Protein AF-A0A200PPX1-F1 (afdb_monomer_lite)

pLDDT: mean 74.9, std 24.38, range [22.78, 97.44]

Organism: Macleaya cordata (NCBI:txid56857)

Structure (mmCIF, N/CA/C/O backbone):
data_AF-A0A200PPX1-F1
#
_entry.id   AF-A0A200PPX1-F1
#
loop_
_atom_site.group_PDB
_atom_site.id
_atom_site.type_symbol
_atom_site.label_atom_id
_atom_site.label_alt_id
_atom_site.label_comp_id
_atom_site.label_asym_id
_atom_site.label_entity_id
_atom_site.label_seq_id
_atom_site.pdbx_PDB_ins_code
_atom_site.Cartn_x
_atom_site.Cartn_y
_atom_site.Cartn_z
_atom_site.occupancy
_atom_site.B_iso_or_equiv
_atom_site.auth_seq_id
_atom_site.auth_comp_id
_atom_site.auth_asym_id
_atom_site.auth_atom_id
_atom_site.pdbx_PDB_model_num
ATOM 1 N N . MET A 1 1 ? 25.996 -20.400 -5.667 1.00 29.97 1 MET A N 1
ATOM 2 C CA . MET A 1 1 ? 26.119 -19.045 -5.077 1.00 29.97 1 MET A CA 1
ATOM 3 C C . MET A 1 1 ? 26.681 -18.093 -6.126 1.00 29.97 1 MET A C 1
ATOM 5 O O . MET A 1 1 ? 27.889 -17.947 -6.235 1.00 29.97 1 MET A O 1
ATOM 9 N N . GLY A 1 2 ? 25.815 -17.509 -6.956 1.00 23.75 2 GLY A N 1
ATOM 10 C CA . GLY A 1 2 ? 26.204 -16.504 -7.951 1.00 23.75 2 GLY A CA 1
ATOM 11 C C . GLY A 1 2 ? 25.940 -15.105 -7.403 1.00 23.75 2 GLY A C 1
ATOM 12 O O . GLY A 1 2 ? 24.835 -14.828 -6.946 1.00 23.75 2 GLY A O 1
ATOM 13 N N . ARG A 1 3 ? 26.960 -14.241 -7.401 1.00 22.81 3 ARG A N 1
ATOM 14 C CA . ARG A 1 3 ? 26.840 -12.828 -7.018 1.00 22.81 3 ARG A CA 1
ATOM 15 C C . ARG A 1 3 ? 26.037 -12.086 -8.092 1.00 22.81 3 ARG A C 1
ATOM 17 O O . ARG A 1 3 ? 26.426 -12.106 -9.256 1.00 22.81 3 ARG A O 1
ATOM 24 N N . ILE A 1 4 ? 24.948 -11.424 -7.704 1.00 26.88 4 ILE A N 1
ATOM 25 C CA . ILE A 1 4 ? 24.186 -10.530 -8.585 1.00 26.88 4 ILE A CA 1
ATOM 26 C C . ILE A 1 4 ? 24.946 -9.197 -8.645 1.00 26.88 4 ILE A C 1
ATOM 28 O O . ILE A 1 4 ? 25.114 -8.523 -7.630 1.00 26.88 4 ILE A O 1
ATOM 32 N N . GLY A 1 5 ? 25.487 -8.873 -9.821 1.00 23.92 5 GLY A N 1
ATOM 33 C CA . GLY A 1 5 ? 26.280 -7.670 -10.079 1.00 23.92 5 GLY A CA 1
ATOM 34 C C . GLY A 1 5 ? 25.453 -6.382 -10.006 1.00 23.92 5 GLY A C 1
ATOM 35 O O . GLY A 1 5 ? 24.330 -6.309 -10.501 1.00 23.92 5 GLY A O 1
ATOM 36 N N . GLY A 1 6 ? 26.036 -5.356 -9.382 1.00 25.72 6 GLY A N 1
ATOM 37 C CA . GLY A 1 6 ? 25.404 -4.084 -9.025 1.00 25.72 6 GLY A CA 1
ATOM 38 C C . GLY A 1 6 ? 25.247 -3.063 -10.156 1.00 25.72 6 GLY A C 1
ATOM 39 O O . GLY A 1 6 ? 25.739 -1.946 -10.025 1.00 25.72 6 GLY A O 1
ATOM 40 N N . SER A 1 7 ? 24.533 -3.399 -11.234 1.00 26.53 7 SER A N 1
ATOM 41 C CA . SER A 1 7 ? 24.203 -2.435 -12.304 1.00 26.53 7 SER A CA 1
ATOM 42 C C . SER A 1 7 ? 22.711 -2.316 -12.659 1.00 26.53 7 SER A C 1
ATOM 44 O O . SER A 1 7 ? 22.365 -1.500 -13.509 1.00 26.53 7 SER A O 1
ATOM 46 N N . GLN A 1 8 ? 21.803 -3.058 -12.011 1.00 29.61 8 GLN A N 1
ATOM 47 C CA . GLN A 1 8 ? 20.416 -3.223 -12.493 1.00 29.61 8 GLN A CA 1
ATOM 48 C C . GLN A 1 8 ? 19.345 -2.280 -11.909 1.00 29.61 8 GLN A C 1
ATOM 50 O O . GLN A 1 8 ? 18.160 -2.487 -12.145 1.00 29.61 8 GLN A O 1
ATOM 55 N N . SER A 1 9 ? 19.705 -1.207 -11.202 1.00 27.47 9 SER A N 1
ATOM 56 C CA . SER A 1 9 ? 18.702 -0.358 -10.523 1.00 27.47 9 SER A CA 1
ATOM 57 C C . SER A 1 9 ? 18.180 0.840 -11.341 1.00 27.47 9 SER A C 1
ATOM 59 O O . SER A 1 9 ? 17.530 1.708 -10.772 1.00 27.47 9 SER A O 1
ATOM 61 N N . ARG A 1 10 ? 18.442 0.930 -12.656 1.00 25.44 10 ARG A N 1
ATOM 62 C CA . ARG A 1 10 ? 17.998 2.053 -13.526 1.00 25.44 10 ARG A CA 1
ATOM 63 C C . ARG A 1 10 ? 16.972 1.654 -14.597 1.00 25.44 10 ARG A C 1
ATOM 65 O O . ARG A 1 10 ? 17.066 2.128 -15.723 1.00 25.44 10 ARG A O 1
ATOM 72 N N . VAL A 1 11 ? 16.018 0.772 -14.301 1.00 29.59 11 VAL A N 1
ATOM 73 C CA . VAL A 1 11 ? 15.112 0.252 -15.354 1.00 29.59 11 VAL A CA 1
ATOM 74 C C . VAL A 1 11 ? 13.677 0.802 -15.288 1.00 29.59 11 VAL A C 1
ATOM 76 O O . VAL A 1 11 ? 12.868 0.509 -16.150 1.00 29.59 11 VAL A O 1
ATOM 79 N N . ILE A 1 12 ? 13.318 1.669 -14.339 1.00 32.19 12 ILE A N 1
ATOM 80 C CA . ILE A 1 12 ? 11.882 1.900 -14.062 1.00 32.19 12 ILE A CA 1
ATOM 81 C C . ILE A 1 12 ? 11.274 3.123 -14.800 1.00 32.19 12 ILE A C 1
ATOM 83 O O . ILE A 1 12 ? 10.111 3.457 -14.612 1.00 32.19 12 ILE A O 1
ATOM 87 N N . CYS A 1 13 ? 12.005 3.794 -15.699 1.00 28.33 13 CYS A N 1
ATOM 88 C CA . CYS A 1 13 ? 11.463 4.966 -16.414 1.00 28.33 13 CYS A CA 1
ATOM 89 C C . CYS A 1 13 ? 11.934 5.116 -17.870 1.00 28.33 13 CYS A C 1
ATOM 91 O O . CYS A 1 13 ? 12.142 6.235 -18.340 1.00 28.33 13 CYS A O 1
ATOM 93 N N . GLN A 1 14 ? 12.081 4.019 -18.613 1.00 25.09 14 GLN A N 1
ATOM 94 C CA . GLN A 1 14 ? 11.953 4.118 -20.068 1.00 25.09 14 GLN A CA 1
ATOM 95 C C . GLN A 1 14 ? 10.513 3.756 -20.436 1.00 25.09 14 GLN A C 1
ATOM 97 O O . GLN A 1 14 ? 10.134 2.598 -20.486 1.00 25.09 14 GLN A O 1
ATOM 102 N N . GLU A 1 15 ? 9.729 4.817 -20.635 1.00 34.50 15 GLU A N 1
ATOM 103 C CA . GLU A 1 15 ? 8.481 4.838 -21.401 1.00 34.50 15 GLU A CA 1
ATOM 104 C C . GLU A 1 15 ? 7.198 4.318 -20.728 1.00 34.50 15 GLU A C 1
ATOM 106 O O . GLU A 1 15 ? 6.637 3.283 -21.068 1.00 34.50 15 GLU A O 1
ATOM 111 N N . TRP A 1 16 ? 6.575 5.198 -19.934 1.00 38.03 16 TRP A N 1
ATOM 112 C CA . TRP A 1 16 ? 5.117 5.221 -19.706 1.00 38.03 16 TRP A CA 1
ATOM 113 C C . TRP A 1 16 ? 4.319 5.584 -20.988 1.00 38.03 16 TRP A C 1
ATOM 115 O O . TRP A 1 16 ? 3.227 6.143 -20.911 1.00 38.03 16 TRP A O 1
ATOM 125 N N . ASN A 1 17 ? 4.854 5.302 -22.183 1.00 34.19 17 ASN A N 1
ATOM 126 C CA . ASN A 1 17 ? 4.234 5.626 -23.474 1.00 34.19 17 ASN A CA 1
ATOM 127 C C . ASN A 1 17 ? 3.076 4.680 -23.833 1.00 34.19 17 ASN A C 1
ATOM 129 O O . ASN A 1 17 ? 2.306 4.977 -24.746 1.00 34.19 17 ASN A O 1
ATOM 133 N N . HIS A 1 18 ? 2.945 3.560 -23.117 1.00 37.59 18 HIS A N 1
ATOM 134 C CA . HIS A 1 18 ? 1.959 2.514 -23.399 1.00 37.59 18 HIS A CA 1
ATOM 135 C C . HIS A 1 18 ? 0.698 2.572 -22.523 1.00 37.59 18 HIS A C 1
ATOM 137 O O . HIS A 1 18 ? -0.247 1.832 -22.787 1.00 37.59 18 HIS A O 1
ATOM 143 N 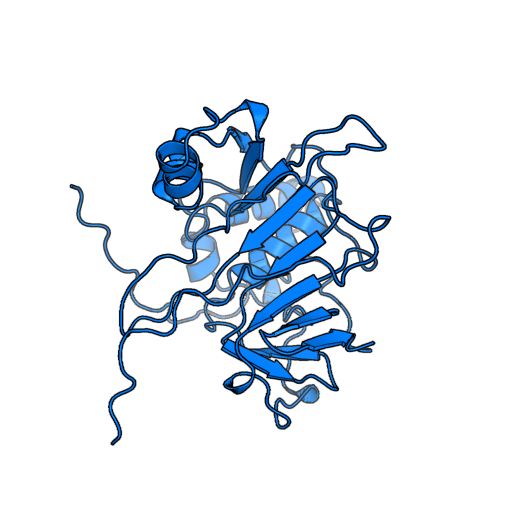N . ILE A 1 19 ? 0.629 3.467 -21.526 1.00 39.09 19 ILE A N 1
ATOM 144 C CA . ILE A 1 19 ? -0.629 3.738 -20.813 1.00 39.09 19 ILE A CA 1
ATOM 145 C C . ILE A 1 19 ? -1.437 4.755 -21.633 1.00 39.09 19 ILE A C 1
ATOM 147 O O . ILE A 1 19 ? -0.887 5.797 -22.003 1.00 39.09 19 ILE A O 1
ATOM 151 N N . PRO A 1 20 ? -2.727 4.501 -21.936 1.00 34.94 20 PRO A N 1
ATOM 152 C CA . PRO A 1 20 ? -3.550 5.439 -22.691 1.00 34.94 20 PRO A CA 1
ATOM 153 C C . PRO A 1 20 ? -3.504 6.840 -22.065 1.00 34.94 20 PRO A C 1
ATOM 155 O O . PRO A 1 20 ? -3.749 7.010 -20.871 1.00 34.94 20 PRO A O 1
ATOM 158 N N . ARG A 1 21 ? -3.216 7.865 -22.880 1.00 35.00 21 ARG A N 1
ATOM 159 C CA . ARG A 1 21 ? -2.999 9.260 -22.431 1.00 35.00 21 ARG A CA 1
ATOM 160 C C . ARG A 1 21 ? -4.203 9.878 -21.705 1.00 35.00 21 ARG A C 1
ATOM 162 O O . ARG A 1 21 ? -4.053 10.879 -21.017 1.00 35.00 21 ARG A O 1
ATOM 169 N N . ASN A 1 22 ? -5.369 9.247 -21.819 1.00 33.12 22 ASN A N 1
ATOM 170 C CA . ASN A 1 22 ? -6.634 9.666 -21.220 1.00 33.12 22 ASN A CA 1
ATOM 171 C C . ASN A 1 22 ? -6.811 9.128 -19.781 1.00 33.12 22 ASN A C 1
ATOM 173 O O . ASN A 1 22 ? -7.848 9.359 -19.172 1.00 33.12 22 ASN A O 1
ATOM 177 N N . VAL A 1 23 ? -5.825 8.384 -19.258 1.00 37.94 23 VAL A N 1
ATOM 178 C CA . VAL A 1 23 ? -5.885 7.640 -17.982 1.00 37.94 23 VAL A CA 1
ATOM 179 C C . VAL A 1 23 ? -4.744 8.053 -17.040 1.00 37.94 23 VAL A C 1
ATOM 181 O O . VAL A 1 23 ? -4.454 7.370 -16.066 1.00 37.94 23 VAL A O 1
ATOM 184 N N . ILE A 1 24 ? -4.045 9.164 -17.305 1.00 37.78 24 ILE A N 1
ATOM 185 C CA . ILE A 1 24 ? -2.904 9.547 -16.464 1.00 37.78 24 ILE A CA 1
ATOM 186 C C . ILE A 1 24 ? -3.421 10.232 -15.185 1.00 37.78 24 ILE A C 1
ATOM 188 O O . ILE A 1 24 ? -3.857 11.383 -15.267 1.00 37.78 24 ILE A O 1
ATOM 192 N N . PRO A 1 25 ? -3.319 9.589 -14.006 1.00 43.69 25 PRO A N 1
ATOM 193 C CA . PRO A 1 25 ? -3.903 10.077 -12.758 1.00 43.69 25 PRO A CA 1
ATOM 194 C C . PRO A 1 25 ? -3.375 11.463 -12.370 1.00 43.69 25 PRO A C 1
ATOM 196 O O . PRO A 1 25 ? -2.232 11.826 -12.689 1.00 43.69 25 PRO A O 1
ATOM 199 N N . SER A 1 26 ? -4.215 12.236 -11.683 1.00 32.19 26 SER A N 1
ATOM 200 C CA . SER A 1 26 ? -3.873 13.552 -11.140 1.00 32.19 26 SER A CA 1
ATOM 201 C C . SER A 1 26 ? -3.229 13.443 -9.755 1.00 32.19 26 SER A C 1
ATOM 203 O O . SER A 1 26 ? -2.351 14.247 -9.449 1.00 32.19 26 SER A O 1
ATOM 205 N N . LEU A 1 27 ? -3.579 12.413 -8.967 1.00 40.16 27 LEU A N 1
ATOM 206 C CA . LEU A 1 27 ? -2.934 12.050 -7.699 1.00 40.16 27 LEU A CA 1
ATOM 207 C C . LEU A 1 27 ? -2.499 10.575 -7.687 1.00 40.16 27 LEU A C 1
ATOM 209 O O . LEU A 1 27 ? -3.333 9.675 -7.791 1.00 40.16 27 LEU A O 1
ATOM 213 N N . CYS A 1 28 ? -1.200 10.326 -7.501 1.00 55.41 28 CYS A N 1
ATOM 214 C CA . CYS A 1 28 ? -0.628 8.980 -7.398 1.00 55.41 28 CYS A CA 1
ATOM 215 C C . CYS A 1 28 ? -0.090 8.723 -5.987 1.00 55.41 28 CYS A C 1
ATOM 217 O O . CYS A 1 28 ? 0.729 9.502 -5.500 1.00 55.41 28 CYS A O 1
ATOM 219 N N . LEU A 1 29 ? -0.488 7.625 -5.340 1.00 52.59 29 LEU A N 1
ATOM 220 C CA . LEU A 1 29 ? 0.201 7.137 -4.142 1.00 52.59 29 LEU A CA 1
ATOM 221 C C . LEU A 1 29 ? 1.413 6.312 -4.567 1.00 52.59 29 LEU A C 1
ATOM 223 O O . LEU A 1 29 ? 1.234 5.359 -5.311 1.00 52.59 29 LEU A O 1
ATOM 227 N N . VAL A 1 30 ? 2.620 6.616 -4.092 1.00 60.12 30 VAL A N 1
ATOM 228 C CA . VAL A 1 30 ? 3.806 5.795 -4.400 1.00 60.12 30 VAL A CA 1
ATOM 229 C C . VAL A 1 30 ? 4.402 5.217 -3.132 1.00 60.12 30 VAL A C 1
ATOM 231 O O . VAL A 1 30 ? 4.832 5.945 -2.236 1.00 60.12 30 VAL A O 1
ATOM 234 N N . ARG A 1 31 ? 4.498 3.888 -3.088 1.00 53.19 31 ARG A N 1
ATOM 235 C CA . ARG A 1 31 ? 5.223 3.166 -2.049 1.00 53.19 31 ARG A CA 1
ATOM 236 C C . ARG A 1 31 ? 6.172 2.147 -2.663 1.00 53.19 31 ARG A C 1
ATOM 238 O O . ARG A 1 31 ? 5.730 1.178 -3.260 1.00 53.19 31 ARG A O 1
ATOM 245 N N . GLY A 1 32 ? 7.471 2.301 -2.435 1.00 46.69 32 GLY A N 1
ATOM 246 C CA . GLY A 1 32 ? 8.461 1.301 -2.839 1.00 46.69 32 GLY A CA 1
ATOM 247 C C . GLY A 1 32 ? 8.815 0.277 -1.748 1.00 46.69 32 GLY A C 1
ATOM 248 O O . GLY A 1 32 ? 8.602 0.518 -0.555 1.00 46.69 32 GLY A O 1
ATOM 249 N N . ILE A 1 33 ? 9.385 -0.867 -2.152 1.00 39.03 33 ILE A N 1
ATOM 250 C CA . ILE A 1 33 ? 9.958 -1.887 -1.256 1.00 39.03 33 ILE A CA 1
ATOM 251 C C . ILE A 1 33 ? 11.486 -1.783 -1.222 1.00 39.03 33 ILE A C 1
ATOM 253 O O . ILE A 1 33 ? 12.152 -1.880 -2.245 1.00 39.03 33 ILE A O 1
ATOM 257 N N . ARG A 1 34 ? 12.058 -1.682 -0.015 1.00 37.59 34 ARG A N 1
ATOM 258 C CA . ARG A 1 34 ? 13.512 -1.683 0.203 1.00 37.59 34 ARG A CA 1
ATOM 259 C C . ARG A 1 34 ? 14.027 -3.093 0.522 1.00 37.59 34 ARG A C 1
ATOM 261 O O . ARG A 1 34 ? 13.719 -3.609 1.601 1.00 37.59 34 ARG A O 1
ATOM 268 N N . SER A 1 35 ? 14.851 -3.675 -0.354 1.00 27.73 35 SER A N 1
ATOM 269 C CA . SER A 1 35 ? 15.656 -4.871 -0.053 1.00 27.73 35 SER A CA 1
ATOM 270 C C . SER A 1 35 ? 16.903 -4.500 0.764 1.00 27.73 35 SER A C 1
ATOM 272 O O . SER A 1 35 ? 17.552 -3.488 0.504 1.00 27.73 35 SER A O 1
ATOM 274 N N . GLU A 1 36 ? 17.244 -5.298 1.778 1.00 30.34 36 GLU A N 1
ATOM 275 C CA . GLU A 1 36 ? 18.352 -5.026 2.719 1.00 30.34 36 GLU A CA 1
ATOM 276 C C . GLU A 1 36 ? 19.753 -5.347 2.173 1.00 30.34 36 GLU A C 1
ATOM 278 O O . GLU A 1 36 ? 20.755 -5.028 2.807 1.00 30.34 36 GLU A O 1
ATOM 283 N N . SER A 1 37 ? 19.857 -5.902 0.970 1.00 25.72 37 SER A N 1
ATOM 284 C CA . SER A 1 37 ? 21.093 -6.477 0.438 1.00 25.72 37 SER A CA 1
ATOM 285 C C . SER A 1 37 ? 21.690 -5.695 -0.739 1.00 25.72 37 SER A C 1
ATOM 287 O O . SER A 1 37 ? 22.086 -6.317 -1.710 1.00 25.72 37 SER A O 1
ATOM 289 N N . HIS A 1 38 ? 21.846 -4.371 -0.591 1.00 22.78 38 HIS A N 1
ATOM 290 C CA . HIS A 1 38 ? 22.566 -3.389 -1.445 1.00 22.78 38 HIS A CA 1
ATOM 291 C C . HIS A 1 38 ? 21.636 -2.284 -1.997 1.00 22.78 38 HIS A C 1
ATOM 293 O O . HIS A 1 38 ? 20.784 -2.542 -2.834 1.00 22.78 38 HIS A O 1
ATOM 299 N N . SER A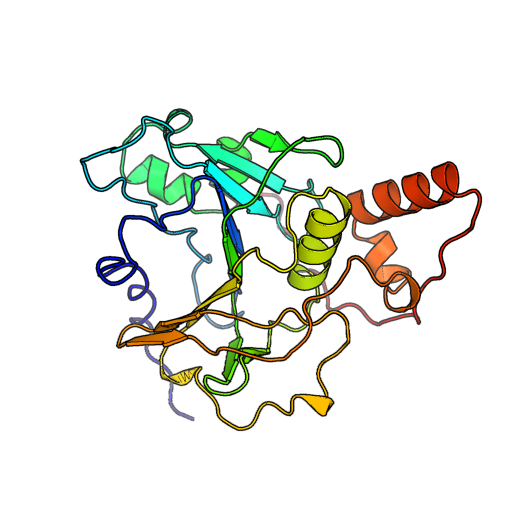 1 39 ? 21.840 -1.050 -1.497 1.00 25.45 39 SER A N 1
ATOM 300 C CA . SER A 1 39 ? 21.751 0.261 -2.193 1.00 25.45 39 SER A CA 1
ATOM 301 C C . SER A 1 39 ? 20.794 0.362 -3.405 1.00 25.45 39 SER A C 1
ATOM 303 O O . SER A 1 39 ? 21.059 -0.252 -4.427 1.00 25.45 39 SER A O 1
ATOM 305 N N . ARG A 1 40 ? 19.750 1.196 -3.463 1.00 26.59 40 ARG A N 1
ATOM 306 C CA . ARG A 1 40 ? 19.468 2.533 -2.909 1.00 26.59 40 ARG A CA 1
ATOM 307 C C . ARG A 1 40 ? 17.955 2.655 -2.679 1.00 26.59 40 ARG A C 1
ATOM 309 O O . ARG A 1 40 ? 17.212 1.717 -2.937 1.00 26.59 40 ARG A O 1
ATOM 316 N N . GLU A 1 41 ? 17.546 3.772 -2.093 1.00 30.31 41 GLU A N 1
ATOM 317 C CA . GLU A 1 41 ? 16.157 4.174 -1.864 1.00 30.31 41 GLU A CA 1
ATOM 318 C C . GLU A 1 41 ? 15.245 3.775 -3.029 1.00 30.31 41 GLU A C 1
ATOM 320 O O . GLU A 1 41 ? 15.655 3.843 -4.184 1.00 30.31 41 GLU A O 1
ATOM 325 N N . CYS A 1 42 ? 14.007 3.364 -2.739 1.00 32.56 42 CYS A N 1
ATOM 326 C CA . CYS A 1 42 ? 12.987 3.430 -3.774 1.00 32.56 42 CYS A CA 1
ATOM 327 C C . CYS A 1 42 ? 12.825 4.902 -4.119 1.00 32.56 42 CYS A C 1
ATOM 329 O O . CYS A 1 42 ? 12.142 5.632 -3.403 1.00 32.56 42 CYS A O 1
ATOM 331 N N . GLU A 1 43 ? 13.541 5.318 -5.155 1.00 33.16 43 GLU A N 1
ATOM 332 C CA . GLU A 1 43 ? 13.352 6.588 -5.816 1.00 33.16 43 GLU A CA 1
ATOM 333 C C . GLU A 1 43 ? 11.884 6.603 -6.235 1.00 33.16 43 GLU A C 1
ATOM 335 O O . GLU A 1 43 ? 11.446 5.810 -7.070 1.00 33.16 43 GLU A O 1
ATOM 340 N N . ILE A 1 44 ? 11.091 7.456 -5.592 1.00 38.00 44 ILE A N 1
ATOM 341 C CA . ILE A 1 44 ? 9.859 7.946 -6.201 1.00 38.00 44 ILE A CA 1
ATOM 342 C C . ILE A 1 44 ? 10.322 8.516 -7.534 1.00 38.00 44 ILE A C 1
ATOM 344 O O . ILE A 1 44 ? 10.986 9.533 -7.532 1.00 38.00 44 ILE A O 1
ATOM 348 N N . LEU A 1 45 ? 10.104 7.845 -8.657 1.00 37.31 45 LEU A N 1
ATOM 349 C CA . LEU A 1 45 ? 10.734 8.304 -9.891 1.00 37.31 45 LEU A CA 1
ATOM 350 C C . LEU A 1 45 ? 10.204 9.686 -10.273 1.00 37.31 45 LEU A C 1
ATOM 352 O O . LEU A 1 45 ? 9.032 9.981 -10.018 1.00 37.31 45 LEU A O 1
ATOM 356 N N . PRO A 1 46 ? 11.037 10.529 -10.905 1.00 32.12 46 PRO A N 1
ATOM 357 C CA . PRO A 1 46 ? 10.590 11.817 -11.391 1.00 32.12 46 PRO A CA 1
ATOM 358 C C . PRO A 1 46 ? 9.417 11.610 -12.342 1.00 32.12 46 PRO A C 1
ATOM 360 O O . PRO A 1 46 ? 9.582 11.069 -13.439 1.00 32.12 46 PRO A O 1
ATOM 363 N N . PHE A 1 47 ? 8.231 12.058 -11.931 1.00 37.59 47 PHE A N 1
ATOM 364 C CA . PHE A 1 47 ? 7.123 12.208 -12.853 1.00 37.59 47 PHE A CA 1
ATOM 365 C C . PHE A 1 47 ? 7.504 13.344 -13.805 1.00 37.59 47 PHE A C 1
ATOM 367 O O . PHE A 1 47 ? 7.364 14.521 -13.479 1.00 37.59 47 PHE A O 1
ATOM 374 N N . ARG A 1 48 ? 8.069 13.010 -14.967 1.00 37.78 48 ARG A N 1
ATOM 375 C CA . ARG A 1 48 ? 8.260 13.994 -16.031 1.00 37.78 48 ARG A CA 1
ATOM 376 C C . ARG A 1 48 ? 6.882 14.339 -16.582 1.00 37.78 48 ARG A C 1
ATOM 378 O O . ARG A 1 48 ? 6.214 13.482 -17.155 1.00 37.78 48 ARG A O 1
ATOM 385 N N . GLU A 1 49 ? 6.455 15.586 -16.405 1.00 36.62 49 GLU A N 1
ATOM 386 C CA . GLU A 1 49 ? 5.387 16.149 -17.227 1.00 36.62 49 GLU A CA 1
ATOM 387 C C . GLU A 1 49 ? 5.864 16.099 -18.682 1.00 36.62 49 GLU A C 1
ATOM 389 O O . GLU A 1 49 ? 6.714 16.881 -19.103 1.00 36.62 49 GLU A O 1
ATOM 394 N N . ASN A 1 50 ? 5.358 15.134 -19.452 1.00 35.06 50 ASN A N 1
ATOM 395 C CA . ASN A 1 50 ? 5.445 15.230 -20.899 1.00 35.06 50 ASN A CA 1
ATOM 396 C C . ASN A 1 50 ? 4.626 16.459 -21.307 1.00 35.06 50 ASN A C 1
ATOM 398 O O . ASN A 1 50 ? 3.449 16.583 -20.969 1.00 35.06 50 ASN A O 1
ATOM 402 N N . SER A 1 51 ? 5.288 17.381 -21.994 1.00 36.53 51 SER A N 1
ATOM 403 C CA . SER A 1 51 ? 4.770 18.651 -22.488 1.00 36.53 51 SER A CA 1
ATOM 404 C C . SER A 1 51 ? 3.562 18.452 -23.411 1.00 36.53 51 SER A C 1
ATOM 406 O O . SER A 1 51 ? 3.730 18.282 -24.616 1.00 36.53 51 SER A O 1
ATOM 408 N N . ASN A 1 52 ? 2.360 18.406 -22.834 1.00 33.38 52 ASN A N 1
ATOM 409 C CA . ASN A 1 52 ? 1.104 18.944 -23.374 1.00 33.38 52 ASN A CA 1
ATOM 410 C C . ASN A 1 52 ? -0.053 18.622 -22.406 1.00 33.38 52 ASN A C 1
ATOM 412 O O . ASN A 1 52 ? -0.627 17.532 -22.476 1.00 33.38 52 ASN A O 1
ATOM 416 N N . PRO A 1 53 ? -0.416 19.543 -21.494 1.00 37.75 53 PRO A N 1
ATOM 417 C CA . PRO A 1 53 ? -1.567 19.361 -20.624 1.00 37.75 53 PRO A CA 1
ATOM 418 C C . PRO A 1 53 ? -2.853 19.633 -21.409 1.00 37.75 53 PRO A C 1
ATOM 420 O O . PRO A 1 53 ? -3.224 20.780 -21.650 1.00 37.75 53 PRO A O 1
ATOM 423 N N . VAL A 1 54 ? -3.582 18.581 -21.774 1.00 33.31 54 VAL A N 1
ATOM 424 C CA . VAL A 1 54 ? -5.024 18.715 -22.009 1.00 33.31 54 VAL A CA 1
ATOM 425 C C . VAL A 1 54 ? -5.686 18.625 -20.631 1.00 33.31 54 VAL A C 1
ATOM 427 O O . VAL A 1 54 ? -5.981 17.538 -20.148 1.00 33.31 54 VAL A O 1
ATOM 430 N N . GLY A 1 55 ? -5.817 19.778 -19.963 1.00 34.91 55 GLY A N 1
ATOM 431 C CA . GLY A 1 55 ? -6.377 19.924 -18.609 1.00 34.91 55 GLY A CA 1
ATOM 432 C C . GLY A 1 55 ? -5.332 20.371 -17.577 1.00 34.91 55 GLY A C 1
ATOM 433 O O . GLY A 1 55 ? -4.516 19.579 -17.120 1.00 34.91 55 GLY A O 1
ATOM 434 N N . GLY A 1 56 ? -5.344 21.658 -17.219 1.00 31.38 56 GLY A N 1
ATOM 435 C CA . GLY A 1 56 ? -4.306 22.356 -16.443 1.00 31.38 56 GLY A CA 1
ATOM 436 C C . GLY A 1 56 ? -4.229 22.067 -14.935 1.00 31.38 56 GLY A C 1
ATOM 437 O O . GLY A 1 56 ? -4.118 23.003 -14.150 1.00 31.38 56 GLY A O 1
ATOM 438 N N . GLY A 1 57 ? -4.272 20.804 -14.512 1.00 45.22 57 GLY A N 1
ATOM 439 C CA . GLY A 1 57 ? -3.975 20.406 -13.133 1.00 45.22 57 GLY A CA 1
ATOM 440 C C . GLY A 1 57 ? -2.629 19.692 -13.061 1.00 45.22 57 GLY A C 1
ATOM 441 O O . GLY A 1 57 ? -2.515 18.566 -13.540 1.00 45.22 57 GLY A O 1
ATOM 442 N N . GLY A 1 58 ? -1.611 20.333 -12.479 1.00 63.16 58 GLY A N 1
ATOM 443 C CA . GLY A 1 58 ? -0.324 19.683 -12.217 1.00 63.16 58 GLY A CA 1
ATOM 444 C C . GLY A 1 58 ? -0.504 18.414 -11.377 1.00 63.16 58 GLY A C 1
ATOM 445 O O . GLY A 1 58 ? -1.414 18.324 -10.548 1.00 63.16 58 GLY A O 1
ATOM 446 N N . LYS A 1 59 ? 0.350 17.414 -11.599 1.00 70.00 59 LYS A N 1
ATOM 447 C CA . LYS A 1 59 ? 0.240 16.133 -10.893 1.00 70.00 59 LYS A CA 1
ATOM 448 C C . LYS A 1 59 ? 0.686 16.251 -9.449 1.00 70.00 59 LYS A C 1
ATOM 450 O O . LYS A 1 59 ? 1.695 16.883 -9.130 1.00 70.00 59 LYS A O 1
ATOM 455 N N . LYS A 1 60 ? -0.071 15.584 -8.591 1.00 81.69 60 LYS A N 1
ATOM 456 C CA . LYS A 1 60 ? 0.167 15.469 -7.166 1.00 81.69 60 LYS A CA 1
ATOM 457 C C . LYS A 1 60 ? 0.655 14.063 -6.865 1.00 81.69 60 LYS A C 1
ATOM 459 O O . LYS A 1 60 ? 0.193 13.071 -7.430 1.00 81.69 60 LYS A O 1
ATOM 464 N N . LEU A 1 61 ? 1.579 13.973 -5.936 1.00 84.06 61 LEU A N 1
ATOM 465 C CA . LEU A 1 61 ? 2.103 12.721 -5.446 1.00 84.06 61 LEU A CA 1
ATOM 466 C C . LEU A 1 61 ? 1.779 12.616 -3.966 1.00 84.06 61 LEU A C 1
ATOM 468 O O . LEU A 1 61 ? 2.152 13.485 -3.182 1.00 84.06 61 LEU A O 1
ATOM 472 N N . LEU A 1 62 ? 1.108 11.537 -3.591 1.00 83.75 62 LEU A N 1
ATOM 473 C CA . LEU A 1 62 ? 0.933 11.150 -2.207 1.00 83.75 62 LEU A CA 1
ATOM 474 C C . LEU A 1 62 ? 2.036 10.158 -1.842 1.00 83.75 62 LEU A C 1
ATOM 476 O O . LEU A 1 62 ? 2.258 9.169 -2.539 1.00 83.75 62 LEU A O 1
ATOM 480 N N . THR A 1 63 ? 2.741 10.404 -0.749 1.00 83.56 63 THR A N 1
ATOM 481 C CA . THR A 1 63 ? 3.844 9.538 -0.316 1.00 83.56 63 THR A CA 1
ATOM 482 C C . THR A 1 63 ? 3.695 9.205 1.153 1.00 83.56 63 THR A C 1
ATOM 484 O O . THR A 1 63 ? 3.514 10.128 1.959 1.00 83.56 63 THR A O 1
ATOM 487 N N . PRO A 1 64 ? 3.774 7.926 1.540 1.00 80.12 64 PRO A N 1
ATOM 488 C CA . PRO A 1 64 ? 3.704 7.567 2.939 1.00 80.12 64 PRO A CA 1
ATOM 489 C C . PRO A 1 64 ? 4.946 8.039 3.675 1.00 80.12 64 PRO A C 1
ATOM 491 O O . PRO A 1 64 ? 6.072 7.948 3.179 1.00 80.12 64 PRO A O 1
ATOM 494 N N . GLN A 1 65 ? 4.749 8.507 4.901 1.00 73.44 65 GLN A N 1
ATOM 495 C CA . GLN A 1 65 ? 5.867 8.805 5.781 1.00 73.44 65 GLN A CA 1
ATOM 496 C C . GLN A 1 65 ? 6.539 7.494 6.224 1.00 73.44 65 GLN A C 1
ATOM 498 O O . GLN A 1 65 ? 5.840 6.519 6.525 1.00 73.44 65 GLN A O 1
ATOM 503 N N . PRO A 1 66 ? 7.883 7.426 6.302 1.00 69.00 66 PRO A N 1
ATOM 504 C CA . PRO A 1 66 ? 8.589 6.190 6.621 1.00 69.00 66 PRO A CA 1
ATOM 505 C C . PRO A 1 66 ? 8.032 5.484 7.866 1.00 69.00 66 PRO A C 1
ATOM 507 O O . PRO A 1 66 ? 8.113 5.993 8.989 1.00 69.00 66 PRO A O 1
ATOM 510 N N . ARG A 1 67 ? 7.479 4.281 7.654 1.00 65.69 67 ARG A N 1
ATOM 511 C CA . ARG A 1 67 ? 6.890 3.416 8.697 1.00 65.69 67 ARG A CA 1
ATOM 512 C C . ARG A 1 67 ? 5.774 4.083 9.519 1.00 65.69 67 ARG A C 1
ATOM 514 O O . ARG A 1 67 ? 5.535 3.649 10.643 1.00 65.69 67 ARG A O 1
ATOM 521 N N . LEU A 1 68 ? 5.132 5.137 9.003 1.00 70.00 68 LEU A N 1
ATOM 522 C CA . LEU A 1 68 ? 4.046 5.875 9.667 1.00 70.00 68 LEU A CA 1
ATOM 523 C C . LEU A 1 68 ? 4.412 6.428 11.062 1.00 70.00 68 LEU A C 1
ATOM 525 O O . LEU A 1 68 ? 3.555 6.590 11.934 1.00 70.00 68 LEU A O 1
ATOM 529 N N . ARG A 1 69 ? 5.705 6.683 11.312 1.00 65.50 69 ARG A N 1
ATOM 530 C CA . ARG A 1 69 ? 6.195 7.129 12.631 1.00 65.50 69 ARG A CA 1
ATOM 531 C C . ARG A 1 69 ? 6.154 8.635 12.819 1.00 65.50 69 ARG A C 1
ATOM 533 O O . ARG A 1 69 ? 5.882 9.107 13.917 1.00 65.50 69 ARG A O 1
ATOM 540 N N . THR A 1 70 ? 6.480 9.372 11.765 1.00 62.06 70 THR A N 1
ATOM 541 C CA . THR A 1 70 ? 6.628 10.833 11.788 1.00 62.06 70 THR A CA 1
ATOM 542 C C . THR A 1 70 ? 5.401 11.562 11.255 1.00 62.06 70 THR A C 1
ATOM 544 O O . THR A 1 70 ? 5.304 12.773 11.410 1.00 62.06 70 THR A O 1
ATOM 547 N N . GLY A 1 71 ? 4.460 10.836 10.653 1.00 69.06 71 GLY A N 1
ATOM 548 C CA . GLY A 1 71 ? 3.250 11.374 10.051 1.00 69.06 71 GLY A CA 1
ATOM 549 C C . GLY A 1 71 ? 2.516 10.297 9.260 1.00 69.06 71 GLY A C 1
ATOM 550 O O . GLY A 1 71 ? 2.881 9.122 9.318 1.00 69.06 71 GLY A O 1
ATOM 551 N N . PHE A 1 72 ? 1.480 10.711 8.541 1.00 81.31 72 PHE A N 1
ATOM 552 C CA . PHE A 1 72 ? 0.608 9.836 7.769 1.00 81.31 72 PHE A CA 1
ATOM 553 C C . PHE A 1 72 ? 1.050 9.790 6.297 1.00 81.31 72 PHE A C 1
ATOM 555 O O . PHE A 1 72 ? 1.866 8.942 5.931 1.00 81.31 72 PHE A O 1
ATOM 562 N N . PHE A 1 73 ? 0.633 10.766 5.492 1.00 84.44 73 PHE A N 1
ATOM 563 C CA . PHE A 1 73 ? 1.147 10.988 4.141 1.00 84.44 73 PHE A CA 1
ATOM 564 C C . PHE A 1 73 ? 1.670 12.416 3.986 1.00 84.44 73 PHE A C 1
ATOM 566 O O . PHE A 1 73 ? 1.317 13.306 4.760 1.00 84.44 73 PHE A O 1
ATOM 573 N N . SER A 1 74 ? 2.488 12.631 2.962 1.00 85.50 74 SER A N 1
ATOM 574 C CA . SER A 1 74 ? 2.783 13.957 2.424 1.00 85.50 74 SER A CA 1
ATOM 575 C C . SER A 1 74 ? 2.301 14.059 0.988 1.00 85.50 74 SER A C 1
ATOM 577 O O . SER A 1 74 ? 2.400 13.091 0.235 1.00 85.50 74 SER A O 1
ATOM 579 N N . VAL A 1 75 ? 1.805 15.236 0.625 1.00 86.12 75 VAL A N 1
ATOM 580 C CA . VAL A 1 75 ? 1.515 15.623 -0.752 1.00 86.12 75 VAL A CA 1
ATOM 581 C C . VAL A 1 75 ? 2.702 16.404 -1.295 1.00 86.12 75 VAL A C 1
ATOM 583 O O . VAL A 1 75 ? 3.192 17.332 -0.651 1.00 86.12 75 VAL A O 1
ATOM 586 N N . LEU A 1 76 ? 3.146 16.029 -2.483 1.00 83.00 76 LEU A N 1
ATOM 587 C CA . LEU A 1 76 ? 4.191 16.698 -3.236 1.00 83.00 76 LEU A CA 1
ATOM 588 C C . LEU A 1 76 ? 3.631 17.091 -4.603 1.00 83.00 76 LEU A C 1
ATOM 590 O O . LEU A 1 76 ? 2.997 16.277 -5.271 1.00 83.00 76 LEU A O 1
ATOM 594 N N . GLU A 1 77 ? 3.858 18.328 -5.022 1.00 82.25 77 GLU A N 1
ATOM 595 C CA . GLU A 1 77 ? 3.413 18.844 -6.320 1.00 82.25 77 GLU A CA 1
ATOM 596 C C . GLU A 1 77 ? 4.609 19.424 -7.074 1.00 82.25 77 GLU A C 1
ATOM 598 O O . GLU A 1 77 ? 5.544 19.933 -6.457 1.00 82.25 77 GLU A O 1
ATOM 603 N N . SER A 1 78 ? 4.578 19.380 -8.409 1.00 77.25 78 SER A N 1
ATOM 604 C CA . SER A 1 78 ? 5.649 19.955 -9.243 1.00 77.25 78 SER A CA 1
ATOM 605 C C . SER A 1 78 ? 5.887 21.440 -8.925 1.00 77.25 78 SER A C 1
ATOM 607 O O . SER A 1 78 ? 7.025 21.887 -8.828 1.00 77.25 78 SER A O 1
ATOM 609 N N . SER A 1 79 ? 4.815 22.184 -8.634 1.00 79.88 79 SER A N 1
ATOM 610 C CA . SER A 1 79 ? 4.850 23.593 -8.215 1.00 79.88 79 SER A CA 1
ATOM 611 C C . SER A 1 79 ? 5.575 23.844 -6.884 1.00 79.88 79 SER A C 1
ATOM 613 O O . SER A 1 79 ? 5.980 24.974 -6.621 1.00 79.88 79 SER A O 1
ATOM 615 N N . MET A 1 80 ? 5.756 22.817 -6.046 1.00 80.44 80 MET A N 1
ATOM 616 C CA . MET A 1 80 ? 6.502 22.901 -4.782 1.00 80.44 80 MET A CA 1
ATOM 617 C C . MET A 1 80 ? 8.012 22.724 -4.983 1.00 80.44 80 MET A C 1
ATOM 619 O O . MET A 1 80 ? 8.786 22.894 -4.039 1.00 80.44 80 MET A O 1
ATOM 623 N N . LEU A 1 81 ? 8.439 22.344 -6.188 1.00 80.31 81 LEU A N 1
ATOM 624 C CA . LEU A 1 81 ? 9.812 21.980 -6.496 1.00 80.31 81 LEU A CA 1
ATOM 625 C C . LEU A 1 81 ? 10.428 22.966 -7.482 1.00 80.31 81 LEU A C 1
ATOM 627 O O . LEU A 1 81 ? 9.840 23.325 -8.499 1.00 80.31 81 LEU A O 1
ATOM 631 N N . SER A 1 82 ? 11.682 23.336 -7.234 1.00 81.19 82 SER A N 1
ATOM 632 C CA . SER A 1 82 ? 12.498 23.949 -8.278 1.00 81.19 82 SER A CA 1
ATOM 633 C C . SER A 1 82 ? 12.713 22.928 -9.404 1.00 81.19 82 SER A C 1
ATOM 635 O O . SER A 1 82 ? 13.080 21.787 -9.103 1.00 81.19 82 SER A O 1
ATOM 637 N N . PRO A 1 83 ? 12.577 23.304 -10.691 1.00 77.25 83 PRO A N 1
ATOM 638 C CA . PRO A 1 83 ? 12.649 22.380 -11.828 1.00 77.25 83 PRO A CA 1
ATOM 639 C C . PRO A 1 83 ? 14.096 21.972 -12.169 1.00 77.25 83 PRO A C 1
ATOM 641 O O . PRO A 1 83 ? 14.485 21.889 -13.332 1.00 77.25 83 PRO A O 1
ATOM 644 N N . THR A 1 84 ? 14.931 21.739 -11.155 1.00 79.50 84 THR A N 1
ATOM 645 C CA . THR A 1 84 ? 16.310 21.280 -11.329 1.00 79.50 84 THR A CA 1
ATOM 646 C C . THR A 1 84 ? 16.381 19.763 -11.147 1.00 79.50 84 THR A C 1
ATOM 648 O O . THR A 1 84 ? 15.733 19.229 -10.243 1.00 79.50 84 THR A O 1
ATOM 651 N N . PRO A 1 85 ? 17.208 19.041 -11.930 1.00 76.25 85 PRO A N 1
ATOM 652 C CA . PRO A 1 85 ? 17.382 17.600 -11.752 1.00 76.25 85 PRO A CA 1
ATOM 653 C C . PRO A 1 85 ? 17.802 17.210 -10.329 1.00 76.25 85 PRO A C 1
ATOM 655 O O . PRO A 1 85 ? 17.376 16.178 -9.826 1.00 76.25 85 PRO A O 1
ATOM 658 N N . SER A 1 86 ? 18.605 18.048 -9.664 1.00 82.06 86 SER A N 1
ATOM 659 C CA . SER A 1 86 ? 19.049 17.816 -8.285 1.00 82.06 86 SER A CA 1
ATOM 660 C C . SER A 1 86 ? 17.883 17.864 -7.294 1.00 82.06 86 SER A C 1
ATOM 662 O O . SER A 1 86 ? 17.694 16.926 -6.524 1.00 82.06 86 SER A O 1
ATOM 664 N N . THR A 1 87 ? 17.058 18.916 -7.357 1.00 79.50 87 THR A N 1
ATOM 665 C CA . THR A 1 87 ? 15.876 19.068 -6.494 1.00 79.50 87 THR A CA 1
ATOM 666 C C . THR A 1 87 ? 14.868 17.957 -6.733 1.00 79.50 87 THR A C 1
ATOM 668 O O . THR A 1 87 ? 14.342 17.392 -5.778 1.00 79.50 87 THR A O 1
ATOM 671 N N . ILE A 1 88 ? 14.633 17.616 -8.000 1.00 76.19 88 ILE A N 1
ATOM 672 C CA . ILE A 1 88 ? 13.732 16.529 -8.366 1.00 76.19 88 ILE A CA 1
ATOM 673 C C . ILE A 1 88 ? 14.247 15.212 -7.775 1.00 76.19 88 ILE A C 1
ATOM 675 O O . ILE A 1 88 ? 13.505 14.564 -7.046 1.00 76.19 88 ILE A O 1
ATOM 679 N N . ASN A 1 89 ? 15.518 14.856 -7.991 1.00 75.56 89 ASN A N 1
ATOM 680 C CA . ASN A 1 89 ? 16.111 13.637 -7.429 1.00 75.56 89 ASN A CA 1
ATOM 681 C C . ASN A 1 89 ? 16.076 13.619 -5.894 1.00 75.56 89 ASN A C 1
ATOM 683 O O . ASN A 1 89 ? 15.818 12.577 -5.300 1.00 75.56 89 ASN A O 1
ATOM 687 N N . GLU A 1 90 ? 16.306 14.754 -5.229 1.00 80.62 90 GLU A N 1
ATOM 688 C CA . GLU A 1 90 ? 16.189 14.842 -3.771 1.00 80.62 90 GLU A CA 1
ATOM 689 C C . GLU A 1 90 ? 14.747 14.570 -3.327 1.00 80.62 90 GLU A C 1
ATOM 691 O O . GLU A 1 90 ? 14.530 13.758 -2.427 1.00 80.62 90 GLU A O 1
ATOM 696 N N . ALA A 1 91 ? 13.759 15.178 -3.989 1.00 78.94 91 ALA A N 1
ATOM 697 C CA . ALA A 1 91 ? 12.335 14.987 -3.715 1.00 78.94 91 ALA A CA 1
ATOM 698 C C . ALA A 1 91 ? 11.856 13.542 -3.948 1.00 78.94 91 ALA A C 1
ATOM 700 O O . ALA A 1 91 ? 10.825 13.144 -3.410 1.00 78.94 91 ALA A O 1
ATOM 701 N N . CYS A 1 92 ? 12.641 12.739 -4.671 1.00 75.00 92 CYS A N 1
ATOM 702 C CA . CYS A 1 92 ? 12.406 11.312 -4.859 1.00 75.00 92 CYS A CA 1
ATOM 703 C C . CYS A 1 92 ? 12.746 10.460 -3.615 1.00 75.00 92 CYS A C 1
ATOM 705 O O . CYS A 1 92 ? 12.476 9.257 -3.587 1.00 75.00 92 CYS A O 1
ATOM 707 N N . THR A 1 93 ? 13.369 11.061 -2.594 1.00 76.56 93 THR A N 1
ATOM 708 C CA . THR A 1 93 ? 13.846 10.393 -1.374 1.00 76.56 93 THR A CA 1
ATOM 709 C C . THR A 1 93 ? 12.941 10.679 -0.178 1.00 76.56 93 THR A C 1
ATOM 711 O O . THR A 1 93 ? 12.242 11.689 -0.119 1.00 76.56 93 THR A O 1
ATOM 714 N N . SER A 1 94 ? 13.017 9.837 0.857 1.00 73.88 94 SER A N 1
ATOM 715 C CA . SER A 1 94 ? 12.280 10.082 2.110 1.00 73.88 94 SER A CA 1
ATOM 716 C C . SER A 1 94 ? 12.655 11.406 2.793 1.00 73.88 94 SER A C 1
ATOM 718 O O . SER A 1 94 ? 11.821 12.017 3.460 1.00 73.88 94 SER A O 1
ATOM 720 N N . VAL A 1 95 ? 13.903 11.858 2.622 1.00 79.12 95 VAL A N 1
ATOM 721 C CA . VAL A 1 95 ? 14.391 13.132 3.164 1.00 79.12 95 VAL A CA 1
ATOM 722 C C . VAL A 1 95 ? 13.827 14.301 2.362 1.00 79.12 95 VAL A C 1
ATOM 724 O O . VAL A 1 95 ? 13.318 15.247 2.958 1.00 79.12 95 VAL A O 1
ATOM 727 N N . GLY A 1 96 ? 13.849 14.219 1.031 1.00 82.94 96 GLY A N 1
ATOM 728 C CA . GLY A 1 96 ? 13.281 15.260 0.179 1.00 82.94 96 GLY A CA 1
ATOM 729 C C . GLY A 1 96 ? 11.771 15.378 0.324 1.00 82.94 96 GLY A C 1
ATOM 730 O O . GLY A 1 96 ? 11.268 16.488 0.435 1.00 82.94 96 GLY A O 1
ATOM 731 N N . VAL A 1 97 ? 11.041 14.267 0.442 1.00 81.31 97 VAL A N 1
ATOM 732 C CA . VAL A 1 97 ? 9.601 14.293 0.753 1.00 81.31 97 VAL A CA 1
ATOM 733 C C . VAL A 1 97 ? 9.325 15.013 2.073 1.00 81.31 97 VAL A C 1
ATOM 735 O O . VAL A 1 97 ? 8.389 15.801 2.154 1.00 81.31 97 VAL A O 1
ATOM 738 N N . ALA A 1 98 ? 10.130 14.776 3.112 1.00 81.12 98 ALA A N 1
ATOM 739 C CA . ALA A 1 98 ? 9.971 15.470 4.391 1.00 81.12 98 ALA A CA 1
ATOM 740 C C . ALA A 1 98 ? 10.322 16.968 4.309 1.00 81.12 98 ALA A C 1
ATOM 742 O O . ALA A 1 98 ? 9.804 17.757 5.094 1.00 81.12 98 ALA A O 1
ATOM 743 N N . LYS A 1 99 ? 11.206 17.348 3.382 1.00 84.44 99 LYS A N 1
ATOM 744 C CA . LYS A 1 99 ? 11.664 18.726 3.164 1.00 84.44 99 LYS A CA 1
ATOM 745 C C . LYS A 1 99 ? 10.703 19.544 2.300 1.00 84.44 99 LYS A C 1
ATOM 747 O O . LYS A 1 99 ? 10.465 20.707 2.602 1.00 84.44 99 LYS A O 1
ATOM 752 N N . TYR A 1 100 ? 10.192 18.953 1.223 1.00 85.31 100 TYR A N 1
ATOM 753 C CA . TYR A 1 100 ? 9.414 19.638 0.188 1.00 85.31 100 TYR A CA 1
ATOM 754 C C . TYR A 1 100 ? 7.918 19.324 0.242 1.00 85.31 100 TYR A C 1
ATOM 756 O O . TYR A 1 100 ? 7.106 20.122 -0.215 1.00 85.31 100 TYR A O 1
ATOM 764 N N . GLY A 1 101 ? 7.544 18.159 0.770 1.00 85.12 101 GLY A N 1
ATOM 765 C CA . GLY A 1 101 ? 6.159 17.713 0.808 1.00 85.12 101 GLY A CA 1
ATOM 766 C C . GLY A 1 101 ? 5.370 18.356 1.944 1.00 85.12 101 GLY A C 1
ATOM 767 O O . GLY A 1 101 ? 5.857 18.507 3.066 1.00 85.12 101 GLY A O 1
ATOM 768 N N . ARG A 1 102 ? 4.099 18.656 1.681 1.00 87.94 102 ARG A N 1
ATOM 769 C CA . ARG A 1 102 ? 3.143 19.103 2.696 1.00 87.94 102 ARG A CA 1
ATOM 770 C C . ARG A 1 102 ? 2.541 17.886 3.408 1.00 87.94 102 ARG A C 1
ATOM 772 O O . ARG A 1 102 ? 1.903 17.075 2.738 1.00 87.94 102 ARG A O 1
ATOM 779 N N . PRO A 1 103 ? 2.694 17.731 4.733 1.00 87.38 103 PRO A N 1
ATOM 780 C CA . PRO A 1 103 ? 2.057 16.636 5.459 1.00 87.38 103 PRO A CA 1
ATOM 781 C C . PRO A 1 103 ? 0.530 16.778 5.434 1.00 87.38 103 PRO A C 1
ATOM 783 O O . PRO A 1 103 ? 0.004 17.891 5.492 1.00 87.38 103 PRO A O 1
ATOM 786 N N . ILE A 1 104 ? -0.171 15.647 5.390 1.00 86.50 104 ILE A N 1
ATOM 787 C CA . ILE A 1 104 ? -1.631 15.580 5.491 1.00 86.50 104 ILE A CA 1
ATOM 788 C C . ILE A 1 104 ? -2.064 14.698 6.665 1.00 86.50 104 ILE A C 1
ATOM 790 O O . ILE A 1 104 ? -1.363 13.756 7.048 1.00 86.50 104 ILE A O 1
ATOM 794 N N . GLY A 1 105 ? -3.221 15.023 7.241 1.00 87.88 105 GLY A N 1
ATOM 795 C CA . GLY A 1 105 ? -3.847 14.285 8.341 1.00 87.88 105 GLY A CA 1
ATOM 796 C C . GLY A 1 105 ? -5.053 13.454 7.897 1.00 87.88 105 GLY A C 1
ATOM 797 O O . GLY A 1 105 ? -5.387 13.407 6.715 1.00 87.88 105 GLY A O 1
ATOM 798 N N . LEU A 1 106 ? -5.729 12.825 8.865 1.00 87.88 106 LEU A N 1
ATOM 799 C CA . LEU A 1 106 ? -6.915 11.984 8.626 1.00 87.88 106 LEU A CA 1
ATOM 800 C C . LEU A 1 106 ? -8.142 12.771 8.132 1.00 87.88 106 LEU A C 1
ATOM 802 O O . LEU A 1 106 ? -9.042 12.175 7.555 1.00 87.88 106 LEU A O 1
ATOM 806 N N . ASP A 1 107 ? -8.185 14.085 8.364 1.00 88.06 107 ASP A N 1
ATOM 807 C CA . ASP A 1 107 ? -9.293 14.961 7.949 1.00 88.06 107 ASP A CA 1
ATOM 808 C C . ASP A 1 107 ? -9.103 15.576 6.555 1.00 88.06 107 ASP A C 1
ATOM 810 O O . ASP A 1 107 ? -9.982 16.286 6.059 1.00 88.06 107 ASP A O 1
ATOM 814 N N . GLU A 1 108 ? -7.954 15.337 5.915 1.00 87.75 108 GLU A N 1
ATOM 815 C CA . GLU A 1 108 ? -7.690 15.864 4.581 1.00 87.75 108 GLU A CA 1
ATOM 816 C C . GLU A 1 108 ? -8.632 15.206 3.562 1.00 87.75 108 GLU A C 1
ATOM 818 O O . GLU A 1 108 ? -8.680 13.983 3.423 1.00 87.75 108 GLU A O 1
ATOM 823 N N . LYS A 1 109 ? -9.357 16.030 2.802 1.00 87.69 109 LYS A N 1
ATOM 824 C CA . LYS A 1 109 ? -10.231 15.565 1.724 1.00 87.69 109 LYS A CA 1
ATOM 825 C C . LYS A 1 109 ? -9.427 15.423 0.438 1.00 87.69 109 LYS A C 1
ATOM 827 O O . LYS A 1 109 ? -9.201 16.402 -0.269 1.00 87.69 109 LYS A O 1
ATOM 832 N N . ILE A 1 110 ? -9.004 14.198 0.144 1.00 86.06 110 ILE A N 1
ATOM 833 C CA . ILE A 1 110 ? -8.275 13.841 -1.078 1.00 86.06 110 ILE A CA 1
ATOM 834 C C . ILE A 1 110 ? -8.958 12.679 -1.793 1.00 86.06 110 ILE A C 1
ATOM 836 O O . ILE A 1 110 ? -9.550 11.820 -1.149 1.00 86.06 110 ILE A O 1
ATOM 840 N N . LYS A 1 111 ? -8.832 12.633 -3.121 1.00 87.88 111 LYS A N 1
ATOM 841 C CA . LYS A 1 111 ? -9.183 11.475 -3.948 1.00 87.88 111 LYS A CA 1
ATOM 842 C C . LYS A 1 111 ? -7.915 10.987 -4.633 1.00 87.88 111 LYS A C 1
ATOM 844 O O . LYS A 1 111 ? -7.252 11.771 -5.305 1.00 87.88 111 LYS A O 1
ATOM 849 N N . VAL A 1 112 ? -7.550 9.730 -4.406 1.00 87.81 112 VAL A N 1
ATOM 850 C CA . VAL A 1 112 ? -6.399 9.090 -5.048 1.00 87.81 112 VAL A CA 1
ATOM 851 C C . VAL A 1 112 ? -6.897 8.355 -6.285 1.00 87.81 112 VAL A C 1
ATOM 853 O O . VAL A 1 112 ? -7.767 7.488 -6.201 1.00 87.81 112 VAL A O 1
ATOM 856 N N . ASP A 1 113 ? -6.324 8.713 -7.429 1.00 83.56 113 ASP A N 1
ATOM 857 C CA . ASP A 1 113 ? -6.712 8.172 -8.732 1.00 83.56 113 ASP A CA 1
ATOM 858 C C . ASP A 1 113 ? -5.969 6.869 -9.051 1.00 83.56 113 ASP A C 1
ATOM 860 O O . ASP A 1 113 ? -6.450 6.054 -9.829 1.00 83.56 113 ASP A O 1
ATOM 864 N N . LEU A 1 114 ? -4.780 6.679 -8.469 1.00 88.75 114 LEU A N 1
ATOM 865 C CA . LEU A 1 114 ? -3.942 5.504 -8.681 1.00 88.75 114 LEU A CA 1
ATOM 866 C C . LEU A 1 114 ? -3.075 5.204 -7.458 1.00 88.75 114 LEU A C 1
ATOM 868 O O . LEU A 1 114 ? -2.470 6.105 -6.869 1.00 88.75 114 LEU A O 1
ATOM 872 N N . ILE A 1 115 ? -2.934 3.919 -7.138 1.00 91.50 115 ILE A N 1
ATOM 873 C CA . ILE A 1 115 ? -1.966 3.431 -6.157 1.00 91.50 115 ILE A CA 1
ATOM 874 C C . ILE A 1 115 ? -0.835 2.708 -6.877 1.00 91.50 115 ILE A C 1
ATOM 876 O O . ILE A 1 115 ? -1.073 1.734 -7.574 1.00 91.50 115 ILE A O 1
ATOM 880 N N . VAL A 1 116 ? 0.402 3.138 -6.654 1.00 90.50 116 VAL A N 1
ATOM 881 C CA . VAL A 1 116 ? 1.616 2.411 -7.025 1.00 90.50 116 VAL A CA 1
ATOM 882 C C . VAL A 1 116 ? 2.184 1.752 -5.776 1.00 90.50 116 VAL A C 1
ATOM 884 O O . VAL A 1 116 ? 2.700 2.417 -4.870 1.00 90.50 116 VAL A O 1
ATOM 887 N N . ILE A 1 117 ? 2.092 0.428 -5.734 1.00 89.94 117 ILE A N 1
ATOM 888 C CA . ILE A 1 117 ? 2.542 -0.398 -4.619 1.00 89.94 117 ILE A CA 1
ATOM 889 C C . ILE A 1 117 ? 3.761 -1.224 -5.022 1.00 89.94 117 ILE A C 1
ATOM 891 O O . ILE A 1 117 ? 3.804 -1.852 -6.079 1.00 89.94 117 ILE A O 1
ATOM 895 N N . GLY A 1 118 ? 4.785 -1.222 -4.179 1.00 86.12 118 GLY A N 1
ATOM 896 C CA . GLY A 1 118 ? 5.961 -2.057 -4.365 1.00 86.12 118 GLY A CA 1
ATOM 897 C C . GLY A 1 118 ? 5.652 -3.516 -4.041 1.00 86.12 118 GLY A C 1
ATOM 898 O O . GLY A 1 118 ? 4.921 -3.802 -3.090 1.00 86.12 118 GLY A O 1
ATOM 899 N N . SER A 1 119 ? 6.271 -4.422 -4.79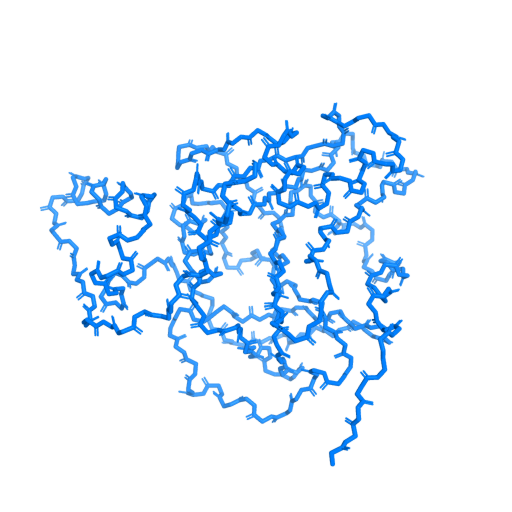6 1.00 88.19 119 SER A N 1
ATOM 900 C CA . SER A 1 119 ? 6.120 -5.873 -4.647 1.00 88.19 119 SER A CA 1
ATOM 901 C C . SER A 1 119 ? 7.483 -6.573 -4.711 1.00 88.19 119 SER A C 1
ATOM 903 O O . SER A 1 119 ? 8.396 -6.122 -5.403 1.00 88.19 119 SER A O 1
ATOM 905 N N . VAL A 1 120 ? 7.639 -7.654 -3.945 1.00 91.25 120 VAL A N 1
ATOM 906 C CA . VAL A 1 120 ? 8.793 -8.567 -4.008 1.00 91.25 120 VAL A CA 1
ATOM 907 C C . VAL A 1 120 ? 8.590 -9.570 -5.138 1.00 91.25 120 VAL A C 1
ATOM 909 O O . VAL A 1 120 ? 9.521 -9.807 -5.902 1.00 91.25 120 VAL A O 1
ATOM 912 N N . ALA A 1 121 ? 7.380 -10.109 -5.260 1.00 92.25 121 ALA A N 1
ATOM 913 C CA . ALA A 1 121 ? 6.963 -10.993 -6.339 1.00 92.25 121 ALA A CA 1
ATOM 914 C C . ALA A 1 121 ? 5.475 -10.777 -6.636 1.00 92.25 121 ALA A C 1
ATOM 916 O O . ALA A 1 121 ? 4.739 -10.312 -5.757 1.00 92.25 121 ALA A O 1
ATOM 917 N N . VAL A 1 122 ? 5.051 -11.069 -7.862 1.00 96.38 122 VAL A N 1
ATOM 918 C CA . VAL A 1 122 ? 3.678 -10.857 -8.329 1.00 96.38 122 VAL A CA 1
ATOM 919 C C . VAL A 1 122 ? 3.284 -11.964 -9.292 1.00 96.38 122 VAL A C 1
ATOM 921 O O . VAL A 1 122 ? 4.072 -12.332 -10.160 1.00 96.38 122 VAL A O 1
ATOM 924 N N . ASP A 1 123 ? 2.054 -12.439 -9.164 1.00 97.44 123 ASP A N 1
ATOM 925 C CA . ASP A 1 123 ? 1.445 -13.369 -10.097 1.00 97.44 123 ASP A CA 1
ATOM 926 C C . ASP A 1 123 ? 0.713 -12.607 -11.213 1.00 97.44 123 ASP A C 1
ATOM 928 O O . ASP A 1 123 ? -0.227 -11.856 -10.929 1.00 97.44 123 ASP A O 1
ATOM 932 N N . PRO A 1 124 ? 1.137 -12.755 -12.485 1.00 96.56 124 PRO A N 1
ATOM 933 C CA . PRO A 1 124 ? 0.548 -12.026 -13.602 1.00 96.56 124 PRO A CA 1
ATOM 934 C C . PRO A 1 124 ? -0.866 -12.487 -13.965 1.00 96.56 124 PRO A C 1
ATOM 936 O O . PRO A 1 124 ? -1.605 -11.719 -14.579 1.00 96.56 124 PRO A O 1
ATOM 939 N N . THR A 1 125 ? -1.247 -13.708 -13.592 1.00 95.75 125 THR A N 1
ATOM 940 C CA . THR A 1 125 ? -2.563 -14.286 -13.882 1.00 95.75 125 THR A CA 1
ATOM 941 C C . THR A 1 125 ? -3.564 -13.909 -12.804 1.00 95.75 125 THR A C 1
ATOM 943 O O . THR A 1 125 ? -4.688 -13.521 -13.107 1.00 95.75 125 THR A O 1
ATOM 946 N N . THR A 1 126 ? -3.169 -14.023 -11.536 1.00 96.56 126 THR A N 1
ATOM 947 C CA . THR A 1 126 ? -4.091 -13.821 -10.410 1.00 96.56 126 THR A CA 1
ATOM 948 C C . THR A 1 126 ? -4.039 -12.414 -9.833 1.00 96.56 126 THR A C 1
ATOM 950 O O . THR A 1 126 ? -4.950 -12.031 -9.108 1.00 96.56 126 THR A O 1
ATOM 953 N N . GLY A 1 127 ? -2.985 -11.636 -10.100 1.00 96.88 127 GLY A N 1
ATOM 954 C CA . GLY A 1 127 ? -2.742 -10.349 -9.440 1.00 96.88 127 GLY A CA 1
ATOM 955 C C . GLY A 1 127 ? -2.394 -10.467 -7.955 1.00 96.88 127 GLY A C 1
ATOM 956 O O . GLY A 1 127 ? -2.296 -9.447 -7.263 1.00 96.88 127 GLY A O 1
ATOM 957 N N . ALA A 1 128 ? -2.184 -11.685 -7.448 1.00 97.19 128 ALA A N 1
ATOM 958 C CA . ALA A 1 128 ? -1.647 -11.902 -6.117 1.00 97.19 128 ALA A CA 1
ATOM 959 C C . ALA A 1 128 ? -0.224 -11.337 -6.038 1.00 97.19 128 ALA A C 1
ATOM 961 O O . ALA A 1 128 ? 0.566 -11.448 -6.976 1.00 97.19 128 ALA A O 1
ATOM 962 N N . ARG A 1 129 ? 0.132 -10.723 -4.908 1.00 95.19 129 ARG A N 1
ATOM 963 C CA . ARG A 1 129 ? 1.478 -10.178 -4.708 1.00 95.19 129 ARG A CA 1
ATOM 964 C C . ARG A 1 129 ? 2.037 -10.524 -3.344 1.00 95.19 129 ARG A C 1
ATOM 966 O O . ARG A 1 129 ? 1.315 -10.610 -2.357 1.00 95.19 129 ARG A O 1
ATOM 973 N N . LEU A 1 130 ? 3.359 -10.605 -3.286 1.00 92.50 130 LEU A N 1
ATOM 974 C CA . LEU A 1 130 ? 4.115 -10.713 -2.049 1.00 92.50 130 LEU A CA 1
ATOM 975 C C . LEU A 1 130 ? 4.800 -9.382 -1.757 1.00 92.50 130 LEU A C 1
ATOM 977 O O . LEU A 1 130 ? 5.607 -8.886 -2.543 1.00 92.50 130 LEU A O 1
ATOM 981 N N . GLY A 1 131 ? 4.471 -8.786 -0.613 1.00 87.31 131 GLY A N 1
ATOM 982 C CA . GLY A 1 131 ? 5.180 -7.626 -0.079 1.00 87.31 131 GLY A CA 1
ATOM 983 C C . GLY A 1 131 ? 6.419 -8.021 0.731 1.00 87.31 131 GLY A C 1
ATOM 984 O O . GLY A 1 131 ? 6.787 -9.186 0.833 1.00 87.31 131 GLY A O 1
ATOM 985 N N . LYS A 1 132 ? 7.039 -7.042 1.402 1.00 82.56 132 LYS A N 1
ATOM 986 C CA . LYS A 1 132 ? 8.142 -7.299 2.352 1.00 82.56 132 LYS A CA 1
ATOM 987 C C . LYS A 1 132 ? 7.685 -8.062 3.615 1.00 82.56 132 LYS A C 1
ATOM 989 O O . LYS A 1 132 ? 8.519 -8.518 4.386 1.00 82.56 132 LYS A O 1
ATOM 994 N N . GLY A 1 133 ? 6.374 -8.156 3.855 1.00 82.62 133 GLY A N 1
ATOM 995 C CA . GLY A 1 133 ? 5.796 -8.810 5.036 1.00 82.62 133 GLY A CA 1
ATOM 996 C C . GLY A 1 133 ? 5.665 -7.906 6.267 1.00 82.62 133 GLY A C 1
ATOM 997 O O . GLY A 1 133 ? 5.211 -8.349 7.312 1.00 82.62 133 GLY A O 1
ATOM 998 N N . GLU A 1 134 ? 6.022 -6.619 6.168 1.00 81.62 134 GLU A N 1
ATOM 999 C CA . GLU A 1 134 ? 5.844 -5.676 7.281 1.00 81.62 134 GLU A CA 1
ATOM 1000 C C . GLU A 1 134 ? 4.408 -5.120 7.385 1.00 81.62 134 GLU A C 1
ATOM 1002 O O . GLU A 1 134 ? 4.141 -4.358 8.306 1.00 81.62 134 GLU A O 1
ATOM 1007 N N . GLY A 1 135 ? 3.486 -5.408 6.462 1.00 86.56 135 GLY A N 1
ATOM 1008 C CA . GLY A 1 135 ? 2.065 -5.020 6.569 1.00 86.56 135 GLY A CA 1
ATOM 1009 C C . GLY A 1 135 ? 1.754 -3.514 6.494 1.00 86.56 135 GLY A C 1
ATOM 1010 O O . GLY A 1 135 ? 0.616 -3.093 6.672 1.00 86.56 135 GLY A O 1
ATOM 1011 N N . PHE A 1 136 ? 2.756 -2.651 6.301 1.00 87.12 136 PHE A N 1
ATOM 1012 C CA . PHE A 1 136 ? 2.538 -1.202 6.303 1.00 87.12 136 PHE A CA 1
ATOM 1013 C C . PHE A 1 136 ? 1.777 -0.715 5.061 1.00 87.12 136 PHE A C 1
ATOM 1015 O O . PHE A 1 136 ? 1.051 0.270 5.160 1.00 87.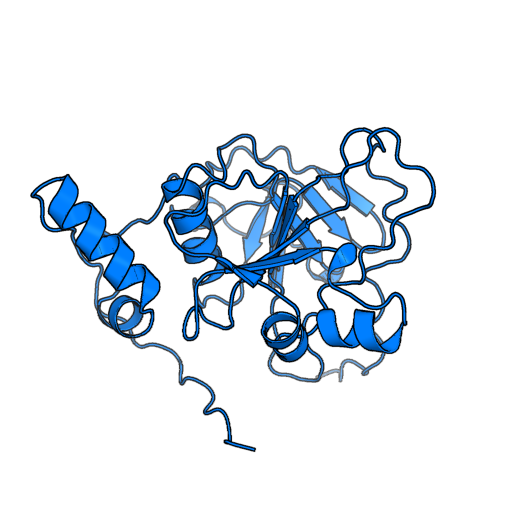12 136 PHE A O 1
ATOM 1022 N N . ALA A 1 137 ? 1.958 -1.366 3.906 1.00 88.69 137 ALA A N 1
ATOM 1023 C CA . ALA A 1 137 ? 1.297 -0.954 2.668 1.00 88.69 137 ALA A CA 1
ATOM 1024 C C . ALA A 1 137 ? -0.210 -1.220 2.755 1.00 88.69 137 ALA A C 1
ATOM 1026 O O . ALA A 1 137 ? -1.024 -0.396 2.353 1.00 88.69 137 ALA A O 1
ATOM 1027 N N . GLU A 1 138 ? -0.563 -2.338 3.377 1.00 92.19 138 GLU A N 1
ATOM 1028 C CA . GLU A 1 138 ? -1.926 -2.765 3.661 1.00 92.19 138 GLU A CA 1
ATOM 1029 C C . GLU A 1 138 ? -2.587 -1.823 4.684 1.00 92.19 138 GLU A C 1
ATOM 1031 O O . GLU A 1 138 ? -3.740 -1.432 4.517 1.00 92.19 138 GLU A O 1
ATOM 1036 N N . LEU A 1 139 ? -1.842 -1.363 5.698 1.00 92.69 139 LEU A N 1
ATOM 1037 C CA . LEU A 1 139 ? -2.326 -0.358 6.656 1.00 92.69 139 LEU A CA 1
ATOM 1038 C C . LEU A 1 139 ? -2.557 1.014 6.013 1.00 92.69 139 LEU A C 1
ATOM 1040 O O . LEU A 1 139 ? -3.543 1.681 6.319 1.00 92.69 139 LEU A O 1
ATOM 1044 N N . GLU A 1 140 ? -1.668 1.441 5.121 1.00 91.88 140 GLU A N 1
ATOM 1045 C CA . GLU A 1 140 ? -1.827 2.672 4.341 1.00 91.88 140 GLU A CA 1
ATOM 1046 C C . GLU A 1 140 ? -3.037 2.620 3.421 1.00 91.88 140 GLU A C 1
ATOM 1048 O O . GLU A 1 140 ? -3.835 3.557 3.417 1.00 91.88 140 GLU A O 1
ATOM 1053 N N . TYR A 1 141 ? -3.214 1.504 2.715 1.00 94.31 141 TYR A N 1
ATOM 1054 C CA . TYR A 1 141 ? -4.406 1.242 1.921 1.00 94.31 141 TYR A CA 1
ATOM 1055 C C . TYR A 1 141 ? -5.668 1.316 2.794 1.00 94.31 141 TYR A C 1
ATOM 1057 O O . TYR A 1 141 ? -6.592 2.068 2.492 1.00 94.31 141 TYR A O 1
ATOM 1065 N N . GLY A 1 142 ? -5.687 0.613 3.930 1.00 94.94 142 GLY A N 1
ATOM 1066 C CA . GLY A 1 142 ? -6.824 0.604 4.851 1.00 94.94 142 GLY A CA 1
ATOM 1067 C C . GLY A 1 142 ? -7.175 1.985 5.418 1.00 94.94 142 GLY A C 1
ATOM 1068 O O . GLY A 1 142 ? -8.354 2.310 5.551 1.00 94.94 142 GLY A O 1
ATOM 1069 N N . MET A 1 143 ? -6.182 2.829 5.716 1.00 92.69 143 MET A N 1
ATOM 1070 C CA . MET A 1 143 ? -6.425 4.210 6.154 1.00 92.69 143 MET A CA 1
ATOM 1071 C C . MET A 1 143 ? -6.974 5.091 5.027 1.00 92.69 143 MET A C 1
ATOM 1073 O O . MET A 1 143 ? -7.885 5.879 5.267 1.00 92.69 143 MET A O 1
ATOM 1077 N N . LEU A 1 144 ? -6.479 4.945 3.794 1.00 93.19 144 LEU A N 1
ATOM 1078 C CA . LEU A 1 144 ? -7.031 5.669 2.644 1.00 93.19 144 LEU A CA 1
ATOM 1079 C C . LEU A 1 144 ? -8.468 5.236 2.332 1.00 93.19 144 LEU A C 1
ATOM 1081 O O . LEU A 1 144 ? -9.292 6.086 1.994 1.00 93.19 144 LEU A O 1
ATOM 1085 N N . ARG A 1 145 ? -8.793 3.944 2.499 1.00 94.94 145 ARG A N 1
ATOM 1086 C CA . ARG A 1 145 ? -10.178 3.443 2.440 1.00 94.94 145 ARG A CA 1
ATOM 1087 C C . ARG A 1 145 ? -11.055 4.117 3.479 1.00 94.94 145 ARG A C 1
ATOM 1089 O O . ARG A 1 145 ? -12.122 4.613 3.139 1.00 94.94 145 ARG A O 1
ATOM 1096 N N . TYR A 1 146 ? -10.587 4.175 4.726 1.00 92.25 146 TYR A N 1
ATOM 1097 C CA . TYR A 1 146 ? -11.321 4.821 5.812 1.00 92.25 146 TYR A CA 1
ATOM 1098 C C . TYR A 1 146 ? -11.631 6.294 5.512 1.00 92.25 146 TYR A C 1
ATOM 1100 O O . TYR A 1 146 ? -12.736 6.759 5.764 1.00 92.25 146 TYR A O 1
ATOM 1108 N N . MET A 1 147 ? -10.676 7.023 4.935 1.00 91.00 147 MET A N 1
ATOM 1109 C CA . MET A 1 147 ? -10.864 8.429 4.564 1.00 91.00 147 MET A CA 1
ATOM 1110 C C . MET A 1 147 ? -11.805 8.641 3.370 1.00 91.00 147 MET A C 1
ATOM 1112 O O . MET A 1 147 ? -12.071 9.785 3.008 1.00 91.00 147 MET A O 1
ATOM 1116 N N . GLY A 1 148 ? -12.254 7.572 2.704 1.00 93.00 148 GLY A N 1
ATOM 1117 C CA . GLY A 1 148 ? -12.955 7.664 1.422 1.00 93.00 148 GLY A CA 1
ATOM 1118 C C . GLY A 1 148 ? -12.063 8.158 0.279 1.00 93.00 148 GLY A C 1
ATOM 1119 O O . GLY A 1 148 ? -12.564 8.538 -0.778 1.00 93.00 148 GLY A O 1
ATOM 1120 N N . ALA A 1 149 ? -10.739 8.157 0.474 1.00 91.75 149 ALA A N 1
ATOM 1121 C CA . ALA A 1 149 ? -9.783 8.634 -0.518 1.00 91.75 149 ALA A CA 1
ATOM 1122 C C . ALA A 1 149 ? -9.600 7.646 -1.676 1.00 91.75 149 ALA A C 1
ATOM 1124 O O . ALA A 1 149 ? -9.199 8.050 -2.767 1.00 91.75 149 ALA A O 1
ATOM 1125 N N . ILE A 1 150 ? -9.904 6.366 -1.451 1.00 95.00 150 ILE A N 1
ATOM 1126 C CA . ILE A 1 150 ? -9.878 5.291 -2.448 1.00 95.00 150 ILE A CA 1
ATOM 1127 C C . ILE A 1 150 ? -11.113 4.404 -2.306 1.00 95.00 150 ILE A C 1
ATOM 1129 O O . ILE A 1 150 ? -11.694 4.309 -1.226 1.00 95.00 150 ILE A O 1
ATOM 1133 N N . ASP A 1 151 ? -11.487 3.744 -3.395 1.00 94.69 151 ASP A N 1
ATOM 1134 C CA . ASP A 1 151 ? -12.581 2.771 -3.451 1.00 94.69 151 ASP A CA 1
ATOM 1135 C C . ASP A 1 151 ? -12.171 1.549 -4.302 1.00 94.69 151 ASP A C 1
ATOM 1137 O O . ASP A 1 151 ? -10.997 1.388 -4.646 1.00 94.69 151 ASP A O 1
ATOM 1141 N N . ASP A 1 152 ? -13.105 0.630 -4.572 1.00 94.44 152 ASP A N 1
ATOM 1142 C CA . ASP A 1 152 ? -12.808 -0.622 -5.287 1.00 94.44 152 ASP A CA 1
ATOM 1143 C C . ASP A 1 152 ? -12.391 -0.365 -6.744 1.00 94.44 152 ASP A C 1
ATOM 1145 O O . ASP A 1 152 ? -11.653 -1.158 -7.338 1.00 94.44 152 ASP A O 1
ATOM 1149 N N . THR A 1 153 ? -12.801 0.781 -7.295 1.00 93.81 153 THR A N 1
ATOM 1150 C CA . THR A 1 153 ? -12.475 1.215 -8.654 1.00 93.81 153 THR A CA 1
ATOM 1151 C C . THR A 1 153 ? -11.097 1.859 -8.752 1.00 93.81 153 THR A C 1
ATOM 1153 O O . THR A 1 153 ? -10.567 1.958 -9.854 1.00 93.81 153 THR A O 1
ATOM 1156 N N . THR A 1 154 ? -10.477 2.253 -7.629 1.00 93.75 154 THR A N 1
ATOM 1157 C CA . THR A 1 154 ? -9.121 2.817 -7.637 1.00 93.75 154 THR A CA 1
ATOM 1158 C C . THR A 1 154 ? -8.111 1.751 -8.091 1.00 93.75 154 THR A C 1
ATOM 1160 O O . THR A 1 154 ? -7.928 0.757 -7.375 1.00 93.75 154 THR A O 1
ATOM 1163 N N . PRO A 1 155 ? -7.428 1.932 -9.239 1.00 94.12 155 PRO A N 1
ATOM 1164 C CA . PRO A 1 155 ? -6.458 0.967 -9.737 1.00 94.12 155 PRO A CA 1
ATOM 1165 C C . PRO A 1 155 ? -5.238 0.841 -8.819 1.00 94.12 155 PRO A C 1
ATOM 1167 O O . PRO A 1 155 ? -4.734 1.828 -8.270 1.00 94.12 155 PRO A O 1
ATOM 1170 N N . VAL A 1 156 ? -4.737 -0.385 -8.691 1.00 95.94 156 VAL A N 1
ATOM 1171 C CA . VAL A 1 156 ? -3.490 -0.714 -7.995 1.00 95.94 156 VAL A CA 1
ATOM 1172 C C . VAL A 1 156 ? -2.469 -1.209 -9.017 1.00 95.94 156 VAL A C 1
ATOM 1174 O O . VAL A 1 156 ? -2.611 -2.280 -9.599 1.00 95.94 156 VAL A O 1
ATOM 1177 N N . VAL A 1 157 ? -1.424 -0.420 -9.234 1.00 95.31 157 VAL A N 1
ATOM 1178 C CA . VAL A 1 157 ? -0.306 -0.710 -10.133 1.00 95.31 157 VAL A CA 1
ATOM 1179 C C . VAL A 1 157 ? 0.907 -1.141 -9.317 1.00 95.31 157 VAL A C 1
ATOM 1181 O O . VAL A 1 157 ? 1.185 -0.605 -8.245 1.00 95.31 157 VAL A O 1
ATOM 1184 N N . THR A 1 158 ? 1.696 -2.059 -9.854 1.00 91.50 158 THR A N 1
ATOM 1185 C CA . THR A 1 158 ? 3.036 -2.353 -9.346 1.00 91.50 158 THR A CA 1
ATOM 1186 C C . THR A 1 158 ? 4.061 -2.283 -10.469 1.00 91.50 158 THR A C 1
ATOM 1188 O O . THR A 1 158 ? 3.741 -2.532 -11.630 1.00 91.50 158 THR A O 1
ATOM 1191 N N . SER A 1 159 ? 5.300 -1.926 -10.128 1.00 89.94 159 SER A N 1
ATOM 1192 C CA . SER A 1 159 ? 6.433 -2.048 -11.042 1.00 89.94 159 SER A CA 1
ATOM 1193 C C . SER A 1 159 ? 7.444 -3.024 -10.469 1.00 89.94 159 SER A C 1
ATOM 1195 O O . SER A 1 159 ? 7.870 -2.885 -9.319 1.00 89.94 159 SER A O 1
ATOM 1197 N N . VAL A 1 160 ? 7.793 -4.021 -11.275 1.00 88.31 160 VAL A N 1
ATOM 1198 C CA . VAL A 1 160 ? 8.692 -5.117 -10.912 1.00 88.31 160 VAL A CA 1
ATOM 1199 C C . VAL A 1 160 ? 9.552 -5.508 -12.112 1.00 88.31 160 VAL A C 1
ATOM 1201 O O . VAL A 1 160 ? 9.194 -5.253 -13.259 1.00 88.31 160 VAL A O 1
ATOM 1204 N N . HIS A 1 161 ? 10.697 -6.144 -11.876 1.00 90.50 161 HIS A N 1
ATOM 1205 C CA . HIS A 1 161 ? 11.446 -6.790 -12.954 1.00 90.50 161 HIS A CA 1
ATOM 1206 C C . HIS A 1 161 ? 10.702 -8.053 -13.412 1.00 90.50 161 HIS A C 1
ATOM 1208 O O . HIS A 1 161 ? 10.103 -8.743 -12.596 1.00 90.50 161 HIS A O 1
ATOM 1214 N N . ASP A 1 162 ? 10.844 -8.445 -14.680 1.00 89.12 162 ASP A N 1
ATOM 1215 C CA . ASP A 1 162 ? 10.340 -9.719 -15.227 1.00 89.12 162 ASP A CA 1
ATOM 1216 C C . ASP A 1 162 ? 10.670 -10.958 -14.367 1.00 89.12 162 ASP A C 1
ATOM 1218 O O . ASP A 1 162 ? 9.881 -11.889 -14.313 1.00 89.12 162 ASP A O 1
ATOM 1222 N N . ARG A 1 163 ? 11.799 -10.971 -13.634 1.00 93.00 163 ARG A N 1
ATOM 1223 C CA . ARG A 1 163 ? 12.186 -12.076 -12.729 1.00 93.00 163 ARG A CA 1
ATOM 1224 C C . ARG A 1 163 ? 11.358 -12.164 -11.445 1.00 93.00 163 ARG A C 1
ATOM 1226 O O . ARG A 1 163 ? 11.511 -13.119 -10.694 1.00 93.00 163 ARG A O 1
ATOM 1233 N N . GLN A 1 164 ? 10.583 -11.132 -11.144 1.00 92.06 164 GLN A N 1
ATOM 1234 C CA . GLN A 1 164 ? 9.685 -11.079 -9.995 1.00 92.06 164 GLN A CA 1
ATOM 1235 C C . GLN A 1 164 ? 8.257 -11.486 -10.384 1.00 92.06 164 GLN A C 1
ATOM 1237 O O . GLN A 1 164 ? 7.392 -11.523 -9.511 1.00 92.06 164 GLN A O 1
ATOM 1242 N N . LEU A 1 165 ? 8.009 -11.773 -11.668 1.00 96.38 165 LEU A N 1
ATOM 1243 C CA . LEU A 1 165 ? 6.805 -12.472 -12.092 1.00 96.38 165 LEU A CA 1
ATOM 1244 C C . LEU A 1 165 ? 6.952 -13.948 -11.716 1.00 96.38 165 LEU A C 1
ATOM 1246 O O . LEU A 1 165 ? 7.938 -14.584 -12.088 1.00 96.38 165 LEU A O 1
ATOM 1250 N N . VAL A 1 166 ? 5.993 -14.464 -10.959 1.00 95.31 166 VAL A N 1
ATOM 1251 C CA . VAL A 1 166 ? 5.944 -15.851 -10.471 1.00 95.31 166 VAL A CA 1
ATOM 1252 C C . VAL A 1 166 ? 4.546 -16.414 -10.710 1.00 95.31 166 VAL A C 1
ATOM 1254 O O . VAL A 1 166 ? 3.604 -15.644 -10.817 1.00 95.31 166 VAL A O 1
ATOM 1257 N N . ASP A 1 167 ? 4.381 -17.724 -10.813 1.00 93.38 167 ASP A N 1
ATOM 1258 C CA . ASP A 1 167 ? 3.101 -18.378 -11.135 1.00 93.38 167 ASP A CA 1
ATOM 1259 C C . ASP A 1 167 ? 2.581 -19.284 -10.005 1.00 93.38 167 ASP A C 1
ATOM 1261 O O . ASP A 1 167 ? 1.667 -20.083 -10.202 1.00 93.38 167 ASP A O 1
ATOM 1265 N N . ASP A 1 168 ? 3.152 -19.153 -8.806 1.00 92.44 168 ASP A N 1
ATOM 1266 C CA . ASP A 1 168 ? 2.935 -20.055 -7.677 1.00 92.44 168 ASP A CA 1
ATOM 1267 C C . ASP A 1 168 ? 2.534 -19.337 -6.377 1.00 92.44 168 ASP A C 1
ATOM 1269 O O . ASP A 1 168 ? 2.716 -19.888 -5.289 1.00 92.44 168 ASP A O 1
ATOM 1273 N N . ILE A 1 169 ? 1.964 -18.124 -6.453 1.00 94.69 169 ILE A N 1
ATOM 1274 C CA . ILE A 1 169 ? 1.415 -17.439 -5.270 1.00 94.69 169 ILE A CA 1
ATOM 1275 C C . ILE A 1 169 ? 0.001 -17.980 -4.988 1.00 94.69 169 ILE A C 1
ATOM 1277 O O . ILE A 1 169 ? -0.937 -17.649 -5.713 1.00 94.69 169 ILE A O 1
ATOM 1281 N N . PRO A 1 170 ? -0.204 -18.770 -3.914 1.00 93.25 170 PRO A N 1
ATOM 1282 C CA . PRO A 1 170 ? -1.504 -19.366 -3.621 1.00 93.25 170 PRO A CA 1
ATOM 1283 C C . PRO A 1 170 ? -2.498 -18.307 -3.131 1.00 93.25 170 PRO A C 1
ATOM 1285 O O . PRO A 1 170 ? -2.376 -17.794 -2.012 1.00 93.25 170 PRO A O 1
ATOM 1288 N N . VAL A 1 171 ? -3.501 -18.000 -3.956 1.00 93.69 171 VAL A N 1
ATOM 1289 C CA . VAL A 1 171 ? -4.548 -17.002 -3.673 1.00 93.69 171 VAL A CA 1
ATOM 1290 C C . VAL A 1 171 ? -5.298 -17.328 -2.381 1.00 93.69 171 VAL A C 1
ATOM 1292 O O . VAL A 1 171 ? -5.622 -16.435 -1.604 1.00 93.69 171 VAL A O 1
ATOM 1295 N N . GLU A 1 172 ? -5.518 -18.608 -2.090 1.00 92.50 172 GLU A N 1
ATOM 1296 C CA . GLU A 1 172 ? -6.203 -19.084 -0.888 1.00 92.50 172 GLU A CA 1
ATOM 1297 C C . GLU A 1 172 ? -5.443 -18.809 0.418 1.00 92.50 172 GLU A C 1
ATOM 1299 O O . GLU A 1 172 ? -6.030 -18.886 1.497 1.00 92.50 172 GLU A O 1
ATOM 1304 N N . LYS A 1 173 ? -4.144 -18.488 0.341 1.00 93.00 173 LYS A N 1
ATOM 1305 C CA . LYS A 1 173 ? -3.337 -18.088 1.504 1.00 93.00 173 LYS A CA 1
ATOM 1306 C C . LYS A 1 173 ? -3.248 -16.576 1.677 1.00 93.00 173 LYS A C 1
ATOM 1308 O O . LYS A 1 173 ? -2.666 -16.138 2.670 1.00 93.00 173 LYS A O 1
ATOM 1313 N N . LEU A 1 174 ? -3.796 -15.795 0.745 1.00 93.44 174 LEU A N 1
ATOM 1314 C CA . LEU A 1 174 ? -3.870 -14.351 0.910 1.00 93.44 174 LEU A CA 1
ATOM 1315 C C . LEU A 1 174 ? -4.754 -14.015 2.104 1.00 93.44 174 LEU A C 1
ATOM 1317 O O . LEU A 1 174 ? -5.828 -14.581 2.325 1.00 93.44 174 LEU A O 1
ATOM 1321 N N . LEU A 1 175 ? -4.278 -13.070 2.893 1.00 94.31 175 LEU A N 1
ATOM 1322 C CA . LEU A 1 175 ? -5.016 -12.532 4.013 1.00 94.31 175 LEU A CA 1
ATOM 1323 C C . LEU A 1 175 ? -6.044 -11.530 3.490 1.00 94.31 175 LEU A C 1
ATOM 1325 O O . LEU A 1 175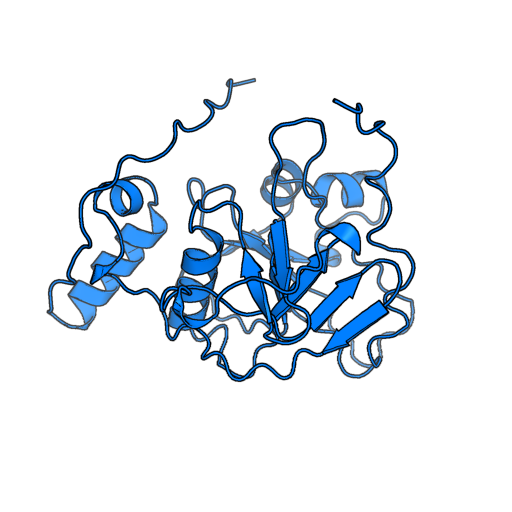 ? -5.846 -10.858 2.485 1.00 94.31 175 LEU A O 1
ATOM 1329 N N . ILE A 1 176 ? -7.130 -11.348 4.237 1.00 95.06 176 ILE A N 1
ATOM 1330 C CA . ILE A 1 176 ? -8.215 -10.411 3.887 1.00 95.06 176 ILE A CA 1
ATOM 1331 C C . ILE A 1 176 ? -7.758 -8.939 3.735 1.00 95.06 176 ILE A C 1
ATOM 1333 O O . ILE A 1 176 ? -8.490 -8.088 3.228 1.00 95.06 176 ILE A O 1
ATOM 1337 N N . HIS A 1 177 ? -6.558 -8.624 4.227 1.00 94.31 177 HIS A N 1
ATOM 1338 C CA . HIS A 1 177 ? -5.933 -7.309 4.133 1.00 94.31 177 HIS A CA 1
ATOM 1339 C C . HIS A 1 177 ? -4.872 -7.205 3.036 1.00 94.31 177 HIS A C 1
ATOM 1341 O O . HIS A 1 177 ? -4.371 -6.103 2.811 1.00 94.31 177 HIS A O 1
ATOM 1347 N N . ASP A 1 178 ? -4.529 -8.302 2.361 1.00 95.25 178 ASP A N 1
ATOM 1348 C CA . ASP A 1 178 ? -3.589 -8.265 1.250 1.00 95.25 178 ASP A CA 1
ATOM 1349 C C . ASP A 1 178 ? -4.227 -7.530 0.069 1.00 95.25 178 ASP A C 1
ATOM 1351 O O . ASP A 1 178 ? -5.347 -7.816 -0.348 1.00 95.25 178 ASP A O 1
ATOM 1355 N N . VAL A 1 179 ? -3.515 -6.528 -0.448 1.00 96.38 179 VAL A N 1
ATOM 1356 C CA . VAL A 1 179 ? -3.999 -5.712 -1.572 1.00 96.38 179 VAL A CA 1
ATOM 1357 C C . VAL A 1 179 ? -3.533 -6.358 -2.881 1.00 96.38 179 VAL A C 1
ATOM 1359 O O . VAL A 1 179 ? -2.315 -6.360 -3.102 1.00 96.38 179 VAL A O 1
ATOM 1362 N N . PRO A 1 180 ? -4.432 -6.866 -3.744 1.00 96.56 180 PRO A N 1
ATOM 1363 C CA . PRO A 1 180 ? -4.061 -7.381 -5.061 1.00 96.56 180 PRO A CA 1
ATOM 1364 C C . PRO A 1 180 ? -3.626 -6.248 -5.999 1.00 96.56 180 PRO A C 1
ATOM 1366 O O . PRO A 1 180 ? -3.856 -5.068 -5.718 1.00 96.56 180 PRO A O 1
ATOM 1369 N N . VAL A 1 181 ? -2.987 -6.599 -7.114 1.00 96.50 181 VAL A N 1
ATOM 1370 C CA . VAL A 1 181 ? -2.595 -5.639 -8.155 1.00 96.50 181 VAL A CA 1
ATOM 1371 C C . VAL A 1 181 ? -3.417 -5.838 -9.420 1.00 96.50 181 VAL A C 1
ATOM 1373 O O . VAL A 1 181 ? -3.598 -6.956 -9.897 1.00 96.50 181 VAL A O 1
ATOM 1376 N N . ASP A 1 182 ? -3.881 -4.730 -9.984 1.00 96.88 182 ASP A N 1
ATOM 1377 C CA . ASP A 1 182 ? -4.681 -4.691 -11.208 1.00 96.88 182 ASP A CA 1
ATOM 1378 C C . ASP A 1 182 ? -3.789 -4.606 -12.454 1.00 96.88 182 ASP A C 1
ATOM 1380 O O . ASP A 1 182 ? -4.130 -5.129 -13.515 1.00 96.88 182 ASP A O 1
ATOM 1384 N N . ILE A 1 183 ? -2.637 -3.936 -12.324 1.00 96.69 183 ILE A N 1
ATOM 1385 C CA . ILE A 1 183 ? -1.707 -3.665 -13.423 1.00 96.69 183 ILE A CA 1
ATOM 1386 C C . ILE A 1 183 ? -0.272 -3.919 -12.961 1.00 96.69 183 ILE A C 1
ATOM 1388 O O . ILE A 1 183 ? 0.159 -3.442 -11.907 1.00 96.69 183 ILE A O 1
ATOM 1392 N N . ILE A 1 184 ? 0.496 -4.624 -13.783 1.00 95.06 184 ILE A N 1
ATOM 1393 C CA . ILE A 1 184 ? 1.904 -4.927 -13.541 1.00 95.06 184 ILE A CA 1
ATOM 1394 C C . ILE A 1 184 ? 2.724 -4.341 -14.681 1.00 95.06 184 ILE A C 1
ATOM 1396 O O . ILE A 1 184 ? 2.542 -4.709 -15.839 1.00 95.06 184 ILE A O 1
ATOM 1400 N N . CYS A 1 185 ? 3.644 -3.443 -14.350 1.00 94.62 185 CYS A N 1
ATOM 1401 C CA . CYS A 1 185 ? 4.581 -2.864 -15.302 1.00 94.62 185 CYS A CA 1
ATOM 1402 C C . CYS A 1 185 ? 5.957 -3.505 -15.124 1.00 94.62 185 CYS A C 1
ATOM 1404 O O . CYS A 1 185 ? 6.589 -3.337 -14.074 1.00 94.62 185 CYS A O 1
ATOM 1406 N N . THR A 1 186 ? 6.446 -4.185 -16.156 1.00 90.06 186 THR A N 1
ATOM 1407 C CA . THR A 1 186 ? 7.834 -4.649 -16.241 1.00 90.06 186 THR A CA 1
ATOM 1408 C C . THR A 1 186 ? 8.599 -3.860 -17.304 1.00 90.06 186 THR A C 1
ATOM 1410 O O . THR A 1 186 ? 7.991 -3.127 -18.086 1.00 90.06 186 THR A O 1
ATOM 1413 N N . PRO A 1 187 ? 9.935 -3.992 -17.371 1.00 89.75 187 PRO A N 1
ATOM 1414 C CA . PRO A 1 187 ? 10.716 -3.405 -18.457 1.00 89.75 187 PRO A CA 1
ATOM 1415 C C . PRO A 1 187 ? 10.299 -3.861 -19.861 1.00 89.75 187 PRO A C 1
ATOM 1417 O O . PRO A 1 187 ? 10.637 -3.189 -20.831 1.00 89.75 187 PRO A O 1
ATOM 1420 N N . THR A 1 188 ? 9.624 -5.009 -19.988 1.00 91.06 188 THR A N 1
ATOM 1421 C CA . THR A 1 188 ? 9.297 -5.615 -21.287 1.00 91.06 188 THR A CA 1
ATOM 1422 C C . THR A 1 188 ? 7.817 -5.543 -21.645 1.00 91.06 188 THR A C 1
ATOM 1424 O O . THR A 1 188 ? 7.484 -5.630 -22.825 1.00 91.06 188 THR A O 1
ATOM 1427 N N . GLN A 1 189 ? 6.923 -5.389 -20.663 1.00 92.38 189 GLN A N 1
ATOM 1428 C CA . GLN A 1 189 ? 5.482 -5.448 -20.895 1.00 92.38 189 GLN A CA 1
ATOM 1429 C C . GLN A 1 189 ? 4.659 -4.784 -19.787 1.00 92.38 189 GLN A C 1
ATOM 1431 O O . GLN A 1 189 ? 5.116 -4.571 -18.664 1.00 92.38 189 GLN A O 1
ATOM 1436 N N . VAL A 1 190 ? 3.396 -4.509 -20.116 1.00 95.19 190 VAL A N 1
ATOM 1437 C CA . VAL A 1 190 ? 2.354 -4.111 -19.167 1.00 95.19 190 VAL A CA 1
ATOM 1438 C C . VAL A 1 190 ? 1.285 -5.200 -19.158 1.00 95.19 190 VAL A C 1
ATOM 1440 O O . VAL A 1 190 ? 0.740 -5.536 -20.208 1.00 95.19 190 VAL A O 1
ATOM 1443 N N . ILE A 1 191 ? 0.991 -5.745 -17.981 1.00 95.75 191 ILE A N 1
ATOM 1444 C CA . ILE A 1 191 ? 0.053 -6.854 -17.784 1.00 95.75 191 ILE A CA 1
ATOM 1445 C C . ILE A 1 191 ? -1.149 -6.337 -16.994 1.00 95.75 191 ILE A C 1
ATOM 1447 O O . ILE A 1 191 ? -0.979 -5.759 -15.921 1.00 95.75 191 ILE A O 1
ATOM 1451 N N . PHE A 1 192 ? -2.355 -6.566 -17.510 1.00 97.31 192 PHE A N 1
ATOM 1452 C CA . PHE A 1 192 ? -3.613 -6.315 -16.806 1.00 97.31 192 PHE A CA 1
ATOM 1453 C C . PHE A 1 192 ? -4.113 -7.639 -16.240 1.00 97.31 192 PHE A C 1
ATOM 1455 O O . PHE A 1 192 ? -4.414 -8.555 -17.003 1.00 97.31 192 PHE A O 1
ATOM 1462 N N . THR A 1 193 ? -4.177 -7.753 -14.916 1.00 94.25 193 THR A N 1
ATOM 1463 C CA . THR A 1 193 ? -4.446 -9.039 -14.252 1.00 94.25 193 THR A CA 1
ATOM 1464 C C . THR A 1 193 ? -5.917 -9.432 -14.337 1.00 94.25 193 THR A C 1
ATOM 1466 O O . THR A 1 193 ? -6.236 -10.613 -14.280 1.00 94.25 193 THR A O 1
ATOM 1469 N N . ASN A 1 194 ? -6.823 -8.450 -14.471 1.00 89.62 194 ASN A N 1
ATOM 1470 C CA . ASN A 1 194 ? -8.279 -8.646 -14.401 1.00 89.62 194 ASN A CA 1
ATOM 1471 C C . ASN A 1 194 ? -8.688 -9.537 -13.211 1.00 89.62 194 ASN A C 1
ATOM 1473 O O . ASN A 1 194 ? -9.605 -10.353 -13.310 1.00 89.62 194 ASN A O 1
ATOM 1477 N N . ASN A 1 195 ? -7.949 -9.406 -12.105 1.00 87.44 195 ASN A N 1
ATOM 1478 C CA . ASN A 1 195 ? -8.068 -10.277 -10.951 1.00 87.44 195 ASN A CA 1
ATOM 1479 C C . ASN A 1 195 ? -9.464 -10.190 -10.317 1.00 87.44 195 ASN A C 1
ATOM 1481 O O . ASN A 1 195 ? -10.086 -9.131 -10.275 1.00 87.44 195 ASN A O 1
ATOM 1485 N N . SER A 1 196 ? -9.936 -11.312 -9.775 1.00 89.75 196 SER A N 1
ATOM 1486 C CA . SER A 1 196 ? -11.188 -11.391 -9.012 1.00 89.75 196 SER A CA 1
ATOM 1487 C C . SER A 1 196 ? -10.965 -11.318 -7.498 1.00 89.75 196 SER A C 1
ATOM 1489 O O . SER A 1 196 ? -11.877 -11.627 -6.729 1.00 89.75 196 SER A O 1
ATOM 1491 N N . ILE A 1 197 ? -9.747 -10.988 -7.055 1.00 94.69 197 ILE A N 1
ATOM 1492 C CA . ILE A 1 197 ? -9.391 -10.940 -5.637 1.00 94.69 197 ILE A CA 1
ATOM 1493 C C . ILE A 1 197 ? -10.019 -9.670 -5.039 1.00 94.69 197 ILE A C 1
ATOM 1495 O O . ILE A 1 197 ? -9.745 -8.569 -5.519 1.00 94.69 197 ILE A O 1
ATOM 1499 N N . PRO A 1 198 ? -10.860 -9.772 -3.993 1.00 94.88 198 PRO A N 1
ATOM 1500 C CA . PRO A 1 198 ? -11.475 -8.594 -3.399 1.00 94.88 198 PRO A CA 1
ATOM 1501 C C . PRO A 1 198 ? -10.433 -7.656 -2.789 1.00 94.88 198 PRO A C 1
ATOM 1503 O O . PRO A 1 198 ? -9.567 -8.079 -2.021 1.00 94.88 198 PRO A O 1
ATOM 1506 N N . LYS A 1 199 ? -10.555 -6.357 -3.072 1.00 96.50 199 LYS A N 1
ATOM 1507 C CA . LYS A 1 199 ? -9.737 -5.336 -2.413 1.00 96.50 199 LYS A CA 1
ATOM 1508 C C . LYS A 1 199 ? -10.161 -5.170 -0.943 1.00 96.50 199 LYS A C 1
ATOM 1510 O O . LYS A 1 199 ? -11.361 -5.219 -0.642 1.00 96.50 199 LYS A O 1
ATOM 1515 N N . PRO A 1 200 ? -9.212 -4.928 -0.017 1.00 96.69 200 PRO A N 1
ATOM 1516 C CA . PRO A 1 200 ? -9.520 -4.677 1.389 1.00 96.69 200 PRO A CA 1
ATOM 1517 C C . PRO A 1 200 ? -10.528 -3.540 1.588 1.00 96.69 200 PRO A C 1
ATOM 1519 O O . PRO A 1 200 ? -10.422 -2.484 0.976 1.00 96.69 200 PRO A O 1
ATOM 1522 N N . GLN A 1 201 ? -11.486 -3.708 2.498 1.00 96.38 201 GLN A N 1
ATOM 1523 C CA . GLN A 1 201 ? -12.530 -2.693 2.715 1.00 96.38 201 GLN A CA 1
ATOM 1524 C C . GLN A 1 201 ? -12.139 -1.617 3.740 1.00 96.38 201 GLN A C 1
ATOM 1526 O O . GLN A 1 201 ? -12.862 -0.644 3.936 1.00 96.38 201 GLN A O 1
ATOM 1531 N N . GLY A 1 202 ? -10.978 -1.762 4.377 1.00 95.12 202 GLY A N 1
ATOM 1532 C CA . GLY A 1 202 ? -10.494 -0.854 5.407 1.00 95.12 202 GLY A CA 1
ATOM 1533 C C . GLY A 1 202 ? -9.451 -1.523 6.290 1.00 95.12 202 GLY A C 1
ATOM 1534 O O . GLY A 1 202 ? -8.708 -2.400 5.852 1.00 95.12 202 GLY A O 1
ATOM 1535 N N . ILE A 1 203 ? -9.402 -1.102 7.552 1.00 95.00 203 ILE A N 1
ATOM 1536 C CA . ILE A 1 203 ? -8.497 -1.663 8.558 1.00 95.00 203 ILE A CA 1
ATOM 1537 C C . ILE A 1 203 ? -9.212 -2.778 9.319 1.00 95.00 203 ILE A C 1
ATOM 1539 O O . ILE A 1 203 ? -10.245 -2.552 9.948 1.00 95.00 203 ILE A O 1
ATOM 1543 N N . TYR A 1 204 ? -8.612 -3.966 9.331 1.00 94.94 204 TYR A N 1
ATOM 1544 C CA . TYR A 1 204 ? -9.088 -5.104 10.118 1.00 94.94 204 TYR A CA 1
ATOM 1545 C C . TYR A 1 204 ? -8.464 -5.067 11.515 1.00 94.94 204 TYR A C 1
ATOM 1547 O O . TYR A 1 204 ? -7.398 -5.629 11.769 1.00 94.94 204 TYR A O 1
ATOM 1555 N N . TRP A 1 205 ? -9.110 -4.342 12.428 1.00 95.06 205 TRP A N 1
ATOM 1556 C CA . TRP A 1 205 ? -8.602 -4.094 13.784 1.00 95.06 205 TRP A CA 1
ATOM 1557 C C . TRP A 1 205 ? -8.371 -5.374 14.602 1.00 95.06 205 TRP A C 1
ATOM 1559 O O . TRP A 1 205 ? -7.440 -5.430 15.403 1.00 95.06 205 TRP A O 1
ATOM 1569 N N . ASP A 1 206 ? -9.162 -6.422 14.367 1.00 94.06 206 ASP A N 1
ATOM 1570 C CA . ASP A 1 206 ? -9.011 -7.753 14.972 1.00 94.06 206 ASP A CA 1
ATOM 1571 C C . ASP A 1 206 ? -7.800 -8.540 14.442 1.00 94.06 206 ASP A C 1
ATOM 1573 O O . ASP A 1 206 ? -7.493 -9.611 14.961 1.00 94.06 206 ASP A O 1
ATOM 1577 N N . LYS A 1 207 ? -7.115 -8.037 13.411 1.00 92.62 207 LYS A N 1
ATOM 1578 C CA . LYS A 1 207 ? -5.858 -8.593 12.886 1.00 92.62 207 LYS A CA 1
ATOM 1579 C C . LYS A 1 207 ? -4.638 -7.765 13.277 1.00 92.62 207 LYS A C 1
ATOM 1581 O O . LYS A 1 207 ? -3.518 -8.215 13.075 1.00 92.62 207 LYS A O 1
ATOM 1586 N N . LEU A 1 208 ? -4.836 -6.573 13.842 1.00 92.69 208 LEU A N 1
ATOM 1587 C CA . LEU A 1 208 ? -3.747 -5.672 14.201 1.00 92.69 208 LEU A CA 1
ATOM 1588 C C . LEU A 1 208 ? -3.248 -5.955 15.619 1.00 92.69 208 LEU A C 1
ATOM 1590 O O . LEU A 1 208 ? -4.008 -5.817 16.580 1.00 92.69 208 LEU A O 1
ATOM 1594 N N . SER A 1 209 ? -1.972 -6.303 15.759 1.00 92.25 209 SER A N 1
ATOM 1595 C CA . SER A 1 209 ? -1.372 -6.560 17.068 1.00 92.25 209 SER A CA 1
ATOM 1596 C C . SER A 1 209 ? -1.321 -5.292 17.945 1.00 92.25 209 SER A C 1
ATOM 1598 O O . SER A 1 209 ? -1.183 -4.169 17.428 1.00 92.25 209 SER A O 1
ATOM 1600 N N . PRO A 1 210 ? -1.389 -5.433 19.282 1.00 92.31 210 PRO A N 1
ATOM 1601 C CA . PRO A 1 210 ? -1.172 -4.323 20.207 1.00 92.31 210 PRO A CA 1
ATOM 1602 C C . PRO A 1 210 ? 0.195 -3.656 20.017 1.00 92.31 210 PRO A C 1
ATOM 1604 O O . PRO A 1 210 ? 0.312 -2.436 20.144 1.00 92.31 210 PRO A O 1
ATOM 1607 N N . GLU A 1 211 ? 1.226 -4.430 19.676 1.00 91.31 211 GLU A N 1
ATOM 1608 C CA . GLU A 1 211 ? 2.583 -3.937 19.458 1.00 91.31 211 GLU A CA 1
ATOM 1609 C C . GLU A 1 211 ? 2.650 -3.037 18.220 1.00 91.31 211 GLU A C 1
ATOM 1611 O O . GLU A 1 211 ? 3.224 -1.944 18.278 1.00 91.31 211 GLU A O 1
ATOM 1616 N N . LYS A 1 212 ? 2.022 -3.443 17.107 1.00 88.31 212 LYS A N 1
ATOM 1617 C CA . LYS A 1 212 ? 1.964 -2.647 15.870 1.00 88.31 212 LYS A CA 1
ATOM 1618 C C . LYS A 1 212 ? 1.212 -1.348 16.095 1.00 88.31 212 LYS A C 1
ATOM 1620 O O . LYS A 1 212 ? 1.692 -0.274 15.723 1.00 88.31 212 LYS A O 1
ATOM 1625 N N . LEU A 1 213 ? 0.059 -1.448 16.753 1.00 90.25 213 LEU A N 1
ATOM 1626 C CA . LEU A 1 213 ? -0.758 -0.306 17.135 1.00 90.25 213 LEU A CA 1
ATOM 1627 C C . LEU A 1 213 ? 0.030 0.644 18.053 1.00 90.25 213 LEU A C 1
ATOM 1629 O O . LEU A 1 213 ? -0.009 1.858 17.872 1.00 90.25 213 LEU A O 1
ATOM 1633 N N . GLY A 1 214 ? 0.812 0.111 18.991 1.00 88.44 214 GLY A N 1
ATOM 1634 C CA . GLY A 1 214 ? 1.686 0.886 19.871 1.00 88.44 214 GLY A CA 1
ATOM 1635 C C . GLY A 1 214 ? 2.793 1.658 19.141 1.00 88.44 214 GLY A C 1
ATOM 1636 O O . GLY A 1 214 ? 3.181 2.739 19.593 1.00 88.44 214 GLY A O 1
ATOM 1637 N N . GLN A 1 215 ? 3.282 1.149 18.007 1.00 85.50 215 GLN A N 1
ATOM 1638 C CA . GLN A 1 215 ? 4.343 1.792 17.223 1.00 85.50 215 GLN A CA 1
ATOM 1639 C C . GLN A 1 215 ? 3.852 2.910 16.298 1.00 85.50 215 GLN A C 1
ATOM 1641 O O . GLN A 1 215 ? 4.638 3.796 15.954 1.00 85.50 215 GLN A O 1
ATOM 1646 N N . ILE A 1 216 ? 2.588 2.872 15.874 1.00 88.25 216 ILE A N 1
ATOM 1647 C CA . ILE A 1 216 ? 2.070 3.744 14.817 1.00 88.25 216 ILE A CA 1
ATOM 1648 C C . ILE A 1 216 ? 1.070 4.735 15.417 1.00 88.25 216 ILE A C 1
ATOM 1650 O O . ILE A 1 216 ? -0.088 4.409 15.679 1.00 88.25 216 ILE A O 1
ATOM 1654 N N . ARG A 1 217 ? 1.517 5.982 15.621 1.00 88.31 217 ARG A N 1
ATOM 1655 C CA . ARG A 1 217 ? 0.711 7.036 16.263 1.00 88.31 217 ARG A CA 1
ATOM 1656 C C . ARG A 1 217 ? -0.618 7.269 15.543 1.00 88.31 217 ARG A C 1
ATOM 1658 O O . ARG A 1 217 ? -1.643 7.330 16.214 1.00 88.31 217 ARG A O 1
ATOM 1665 N N . ILE A 1 218 ? -0.591 7.362 14.214 1.00 88.81 218 ILE A N 1
ATOM 1666 C CA . ILE A 1 218 ? -1.782 7.681 13.419 1.00 88.81 218 ILE A CA 1
ATOM 1667 C C . ILE A 1 218 ? -2.854 6.585 13.502 1.00 88.81 218 ILE A C 1
ATOM 1669 O O . ILE A 1 218 ? -4.039 6.888 13.544 1.00 88.81 218 ILE A O 1
ATOM 1673 N N . LEU A 1 219 ? -2.453 5.315 13.633 1.00 91.00 219 LEU A N 1
ATOM 1674 C CA . LEU A 1 219 ? -3.399 4.213 13.822 1.00 91.00 219 LEU A CA 1
ATOM 1675 C C . LEU A 1 219 ? -4.079 4.271 15.186 1.00 91.00 219 LEU A C 1
ATOM 1677 O O . LEU A 1 219 ? -5.259 3.954 15.281 1.00 91.00 219 LEU A O 1
ATOM 1681 N N . ARG A 1 220 ? -3.367 4.695 16.240 1.00 91.94 220 ARG A N 1
ATOM 1682 C CA . ARG A 1 220 ? -3.986 4.912 17.558 1.00 91.94 220 ARG A CA 1
ATOM 1683 C C . ARG A 1 220 ? -4.994 6.044 17.519 1.00 91.94 220 ARG A C 1
ATOM 1685 O O . ARG A 1 220 ? -6.080 5.895 18.057 1.00 91.94 220 ARG A O 1
ATOM 1692 N N . GLU A 1 221 ? -4.631 7.150 16.881 1.00 92.38 221 GLU A N 1
ATOM 1693 C CA . GLU A 1 221 ? -5.522 8.296 16.709 1.00 92.38 221 GLU A CA 1
ATOM 1694 C C . GLU A 1 221 ? -6.791 7.900 15.950 1.00 92.38 221 GLU A C 1
ATOM 1696 O O . GLU A 1 221 ? -7.898 8.160 16.421 1.00 92.38 221 GLU A O 1
ATOM 1701 N N . LEU A 1 222 ? -6.628 7.177 14.841 1.00 92.69 222 LEU A N 1
ATOM 1702 C CA . LEU A 1 222 ? -7.735 6.651 14.057 1.00 92.69 222 LEU A CA 1
ATOM 1703 C C . LEU A 1 222 ? -8.609 5.678 14.862 1.00 92.69 222 LEU A C 1
ATOM 1705 O O . LEU A 1 222 ? -9.829 5.814 14.865 1.00 92.69 222 LEU A O 1
ATOM 1709 N N . LYS A 1 223 ? -8.002 4.734 15.592 1.00 94.38 223 LYS A N 1
ATOM 1710 C CA . LYS A 1 223 ? -8.738 3.790 16.444 1.00 94.38 223 LYS A CA 1
ATOM 1711 C C . LYS A 1 223 ? -9.574 4.530 17.486 1.00 94.38 223 LYS A C 1
ATOM 1713 O O . LYS A 1 223 ? -10.781 4.327 17.545 1.00 94.38 223 LYS A O 1
ATOM 1718 N N . SER A 1 224 ? -8.953 5.425 18.255 1.00 94.50 224 SER A N 1
ATOM 1719 C CA . SER A 1 224 ? -9.636 6.213 19.288 1.00 94.50 224 SER A CA 1
ATOM 1720 C C . SER A 1 224 ? -10.770 7.059 18.713 1.00 94.50 224 SER A C 1
ATOM 1722 O O . SER A 1 224 ? -11.810 7.222 19.351 1.00 94.50 224 SER A O 1
ATOM 1724 N N . ARG A 1 225 ? -10.588 7.598 17.502 1.00 93.44 225 ARG A N 1
ATOM 1725 C CA . ARG A 1 225 ? -11.629 8.350 16.802 1.00 93.44 225 ARG A CA 1
ATOM 1726 C C . ARG A 1 225 ? -12.844 7.475 16.502 1.00 93.44 225 ARG A C 1
ATOM 1728 O O . ARG A 1 225 ? -13.944 7.864 16.883 1.00 93.44 225 ARG A O 1
ATOM 1735 N N . ILE A 1 226 ? -12.640 6.303 15.900 1.00 94.00 226 ILE A N 1
ATOM 1736 C CA . ILE A 1 226 ? -13.727 5.369 15.569 1.00 94.00 226 ILE A CA 1
ATOM 1737 C C . ILE A 1 226 ? -14.437 4.890 16.836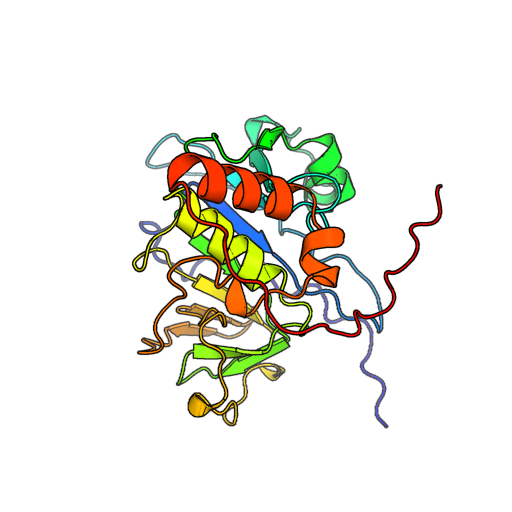 1.00 94.00 226 ILE A C 1
ATOM 1739 O O . ILE A 1 226 ? -15.664 4.853 16.876 1.00 94.00 226 ILE A O 1
ATOM 1743 N N . GLU A 1 227 ? -13.694 4.554 17.891 1.00 95.88 227 GLU A N 1
ATOM 1744 C CA . GLU A 1 227 ? -14.282 4.103 19.160 1.00 95.88 227 GLU A CA 1
ATOM 1745 C C . GLU A 1 227 ? -15.164 5.185 19.795 1.00 95.88 227 GLU A C 1
ATOM 1747 O O . GLU A 1 227 ? -16.234 4.888 20.322 1.00 95.88 227 GLU A O 1
ATOM 1752 N N . ARG A 1 228 ? -14.756 6.455 19.698 1.00 95.81 228 ARG A N 1
ATOM 1753 C CA . ARG A 1 228 ? -15.548 7.597 20.171 1.00 95.81 228 ARG A CA 1
ATOM 1754 C C . ARG A 1 228 ? -16.789 7.847 19.311 1.00 95.81 228 ARG A C 1
ATOM 1756 O O . ARG A 1 228 ? -17.837 8.154 19.863 1.00 95.81 228 ARG A O 1
ATOM 1763 N N . GLU A 1 229 ? -16.670 7.750 17.990 1.00 93.69 229 GLU A N 1
ATOM 1764 C CA . GLU A 1 229 ? -17.778 7.993 17.052 1.00 93.69 229 GLU A CA 1
ATOM 1765 C C . GLU A 1 229 ? -18.835 6.878 17.105 1.00 93.69 229 GLU A C 1
ATOM 1767 O O . GLU A 1 229 ? -20.029 7.153 17.039 1.00 93.69 229 GLU A O 1
ATOM 1772 N N . THR A 1 230 ? -18.408 5.625 17.268 1.00 93.94 230 THR A N 1
ATOM 1773 C CA . THR A 1 230 ? -19.301 4.453 17.316 1.00 93.94 230 THR A CA 1
ATOM 1774 C C . THR A 1 230 ? -19.766 4.093 18.727 1.00 93.94 230 THR A C 1
ATOM 1776 O O . THR A 1 230 ? -20.710 3.320 18.884 1.00 93.94 230 THR A O 1
ATOM 1779 N N . GLY A 1 231 ? -19.088 4.599 19.763 1.00 94.00 231 GLY A N 1
ATOM 1780 C CA . GLY A 1 231 ? -19.299 4.197 21.156 1.00 94.00 231 GLY A CA 1
ATOM 1781 C C . GLY A 1 231 ? -18.864 2.758 21.464 1.00 94.00 231 GLY A C 1
ATOM 1782 O O . GLY A 1 231 ? -19.142 2.256 22.553 1.00 94.00 231 GLY A O 1
ATOM 1783 N N . GLN A 1 232 ? -18.201 2.072 20.527 1.00 92.94 232 GLN A N 1
ATOM 1784 C CA . GLN A 1 232 ? -17.801 0.672 20.657 1.00 92.94 232 GLN A CA 1
ATOM 1785 C C . GLN A 1 232 ? -16.286 0.536 20.674 1.00 92.94 232 GLN A C 1
ATOM 1787 O O . GLN A 1 232 ? -15.584 1.103 19.843 1.00 92.94 232 GLN A O 1
ATOM 1792 N N . LYS A 1 233 ? -15.771 -0.286 21.591 1.00 92.44 233 LYS A N 1
ATOM 1793 C CA . LYS A 1 233 ? -14.342 -0.592 21.645 1.00 92.44 233 LYS A CA 1
ATOM 1794 C C . LYS A 1 233 ? -13.963 -1.548 20.516 1.00 92.44 233 LYS A C 1
ATOM 1796 O O . LYS A 1 233 ? -14.514 -2.645 20.409 1.00 92.44 233 LYS A O 1
ATOM 1801 N N . LEU A 1 234 ? -12.984 -1.164 19.707 1.00 92.81 234 LEU A N 1
ATOM 1802 C CA . LEU A 1 234 ? -12.502 -1.980 18.604 1.00 92.81 234 LEU A CA 1
ATOM 1803 C C . LEU A 1 234 ? -11.614 -3.103 19.137 1.00 92.81 234 LEU A C 1
ATOM 1805 O O . LEU A 1 234 ? -10.712 -2.894 19.960 1.00 92.81 234 LEU A O 1
ATOM 1809 N N . ARG A 1 235 ? -11.828 -4.308 18.605 1.00 91.19 235 ARG A N 1
ATOM 1810 C CA . ARG A 1 235 ? -10.996 -5.478 18.911 1.00 91.19 235 ARG A CA 1
ATOM 1811 C C . ARG A 1 235 ? -9.534 -5.219 18.525 1.00 91.19 235 ARG A C 1
ATOM 1813 O O . ARG A 1 235 ? -9.217 -4.292 17.778 1.00 91.19 235 ARG A O 1
ATOM 1820 N N . CYS A 1 236 ? -8.640 -6.005 19.106 1.00 89.19 236 CYS A N 1
ATOM 1821 C CA . CYS A 1 236 ? -7.229 -6.042 18.743 1.00 89.19 236 CYS A CA 1
ATOM 1822 C C . CYS A 1 236 ? -6.898 -7.473 18.333 1.00 89.19 236 CYS A C 1
ATOM 1824 O O . CYS A 1 236 ? -7.484 -8.413 18.875 1.00 89.19 236 CYS A O 1
ATOM 1826 N N . GLY A 1 237 ? -5.981 -7.622 17.389 1.00 90.69 237 GLY A N 1
ATOM 1827 C CA . GLY A 1 237 ? -5.442 -8.918 17.018 1.00 90.69 237 GLY A CA 1
ATOM 1828 C C . GLY A 1 237 ? -4.503 -9.510 18.064 1.00 90.69 237 GLY A C 1
ATOM 1829 O O . GLY A 1 237 ? -4.253 -8.900 19.109 1.00 90.69 237 GLY A O 1
ATOM 1830 N N . PRO A 1 238 ? -4.000 -10.724 17.796 1.00 90.56 238 PRO A N 1
ATOM 1831 C CA . PRO A 1 238 ? -3.053 -11.393 18.675 1.00 90.56 238 PRO A CA 1
ATOM 1832 C C . PRO A 1 238 ? -1.738 -10.606 18.775 1.00 90.56 238 PRO A C 1
ATOM 1834 O O . PRO A 1 238 ? -1.386 -9.837 17.881 1.00 90.56 238 PRO A O 1
ATOM 1837 N N . SER A 1 239 ? -1.011 -10.818 19.875 1.00 89.75 239 SER A N 1
ATOM 1838 C CA . SER A 1 239 ? 0.338 -10.269 20.048 1.00 89.75 239 SER A CA 1
ATOM 1839 C C . SER A 1 239 ? 1.282 -10.831 18.986 1.00 89.75 239 SER A C 1
ATOM 1841 O O . SER A 1 239 ? 1.195 -12.009 18.627 1.00 89.75 239 SER A O 1
ATOM 1843 N N . GLU A 1 240 ? 2.194 -9.996 18.492 1.00 87.12 240 GLU A N 1
ATOM 1844 C CA . GLU A 1 240 ? 3.194 -10.403 17.506 1.00 87.12 240 GLU A CA 1
ATOM 1845 C C . GLU A 1 240 ? 4.609 -9.960 17.896 1.00 87.12 240 GLU A C 1
ATOM 1847 O O . GLU A 1 240 ? 4.831 -8.899 18.485 1.00 87.12 240 GLU A O 1
ATOM 1852 N N . LYS A 1 241 ? 5.610 -10.758 17.507 1.00 83.69 241 LYS A N 1
ATOM 1853 C CA . LYS A 1 241 ? 7.015 -10.350 17.602 1.00 83.69 241 LYS A CA 1
ATOM 1854 C C . LYS A 1 241 ? 7.371 -9.500 16.392 1.00 83.69 241 LYS A C 1
ATOM 1856 O O . LYS A 1 241 ? 7.609 -10.019 15.305 1.00 83.69 241 LYS A O 1
ATOM 1861 N N . LEU A 1 242 ? 7.435 -8.190 16.596 1.00 78.00 242 LEU A N 1
ATOM 1862 C CA . LEU A 1 242 ? 7.827 -7.265 15.541 1.00 78.00 242 LEU A CA 1
ATOM 1863 C C . LEU A 1 242 ? 9.327 -7.378 15.220 1.00 78.00 242 LEU A C 1
ATOM 1865 O O . LEU A 1 242 ? 10.142 -7.490 16.141 1.00 78.00 242 LEU A O 1
ATOM 1869 N N . PRO A 1 243 ? 9.719 -7.297 13.935 1.00 70.56 243 PRO A N 1
ATOM 1870 C CA . PRO A 1 243 ? 11.124 -7.273 13.555 1.00 70.56 243 PRO A CA 1
ATOM 1871 C C . PRO A 1 243 ? 11.834 -6.057 14.163 1.00 70.56 243 PRO A C 1
ATOM 1873 O O . PRO A 1 243 ? 11.240 -4.988 14.363 1.00 70.56 243 PRO A O 1
ATOM 1876 N N . ALA A 1 244 ? 13.132 -6.211 14.443 1.00 61.91 244 ALA A N 1
ATOM 1877 C CA . ALA A 1 244 ? 13.944 -5.141 15.001 1.00 61.91 244 ALA A CA 1
ATOM 1878 C C . ALA A 1 244 ? 13.870 -3.905 14.096 1.00 61.91 244 ALA A C 1
ATOM 1880 O O . ALA A 1 244 ? 14.170 -3.934 12.901 1.00 61.91 244 ALA A O 1
ATOM 1881 N N . THR A 1 245 ? 13.453 -2.780 14.667 1.00 57.91 245 THR A N 1
ATOM 1882 C CA . THR A 1 245 ? 13.470 -1.536 13.912 1.00 57.91 245 THR A CA 1
ATOM 1883 C C . THR A 1 245 ? 14.910 -1.061 13.793 1.00 57.91 245 THR A C 1
ATOM 1885 O O . THR A 1 245 ? 15.514 -0.733 14.809 1.00 57.91 245 THR A O 1
ATOM 1888 N N . ALA A 1 246 ? 15.422 -0.941 12.564 1.00 50.06 246 ALA A N 1
ATOM 1889 C CA . ALA A 1 246 ? 16.659 -0.215 12.290 1.00 50.06 246 ALA A CA 1
ATOM 1890 C C . ALA A 1 246 ? 16.685 1.123 13.054 1.00 50.06 246 ALA A C 1
ATOM 1892 O O . ALA A 1 246 ? 15.831 1.993 12.845 1.00 50.06 246 ALA A O 1
ATOM 1893 N N . GLN A 1 247 ? 17.642 1.264 13.972 1.00 45.12 247 GLN A N 1
ATOM 1894 C CA . GLN A 1 247 ? 17.858 2.507 14.695 1.00 45.12 247 GLN A CA 1
ATOM 1895 C C . GLN A 1 247 ? 18.365 3.551 13.704 1.00 45.12 247 GLN A C 1
ATOM 1897 O O . GLN A 1 247 ? 19.356 3.342 13.005 1.00 45.12 247 GLN A O 1
ATOM 1902 N N . ARG A 1 248 ? 17.675 4.690 13.622 1.00 47.41 248 ARG A N 1
ATOM 1903 C CA . ARG A 1 248 ? 18.188 5.827 12.864 1.00 47.41 248 ARG A CA 1
ATOM 1904 C C . ARG A 1 248 ? 19.310 6.433 13.703 1.00 47.41 248 ARG A C 1
ATOM 1906 O O . ARG A 1 248 ? 19.033 7.001 14.757 1.00 47.41 248 ARG A O 1
ATOM 1913 N N . SER A 1 249 ? 20.559 6.285 13.260 1.00 37.50 249 SER A N 1
ATOM 1914 C CA . SER A 1 249 ? 21.649 7.109 13.785 1.00 37.50 249 SER A CA 1
ATOM 1915 C C . SER A 1 249 ? 21.215 8.564 13.596 1.00 37.50 249 SER A C 1
ATOM 1917 O O . SER A 1 249 ? 20.863 8.975 12.487 1.00 37.50 249 SER A O 1
ATOM 1919 N N . ARG A 1 250 ? 21.140 9.316 14.699 1.00 35.59 250 ARG A N 1
ATOM 1920 C CA . ARG A 1 250 ? 21.062 10.774 14.627 1.00 35.59 250 ARG A CA 1
ATOM 1921 C C . ARG A 1 250 ? 22.385 11.209 13.995 1.00 35.59 250 ARG A C 1
ATOM 1923 O O . ARG A 1 250 ? 23.430 11.021 14.612 1.00 35.59 250 ARG A O 1
ATOM 1930 N N . ARG A 1 251 ? 22.338 11.634 12.737 1.00 36.50 251 ARG A N 1
ATOM 1931 C CA . ARG A 1 251 ? 23.381 12.451 12.121 1.00 36.50 251 ARG A CA 1
ATOM 1932 C C . ARG A 1 251 ? 22.897 13.883 12.153 1.00 36.50 251 ARG A C 1
ATOM 1934 O O . ARG A 1 251 ? 21.681 14.060 11.908 1.00 36.50 251 ARG A O 1
#

Radius of gyration: 18.48 Å; chains: 1; bounding box: 46×44×45 Å

Secondary structure (DSSP, 8-state):
-----TT-S--TTS-GGGS-GGG--SEEEEE----SSS------------S--SS----EEEEE-GGGSS-SEEEEEGGGS-S-HHHHHHHTSHHHHHHHSEEE-TT-----SEEEE--SEE-TTT--EE--SS-HHHHHHHHHHHTTS--TTS-EEEE--GGGB-S---GGG--TT----SEEE-SS-EEE----PPPP-S--GGGS-HHHHHH-HHHHHHHHHHHHHHSSPPP------PPPP------

InterPro domains:
  IPR002698 5-formyltetrahydrofolate cyclo-ligase [PF01812] (57-187)
  IPR002698 5-formyltetrahydrofolate cyclo-ligase [PTHR13017] (57-250)
  IPR024185 5-formyltetrahydrofolate cyclo-ligase-like domain superfamily [G3DSA:3.40.50.10420] (37-199)
  IPR037171 NagB/RpiA transferase-like [SSF100950] (58-206)

Foldseek 3Di:
DDDDDPDPPPQFDDDPPPDPPVQDWQEEEDDAADDPPDDDDQQPDQPDPPPDDPDPRFHKYWYQQVLQQPAGIWIATPVLFDPDPVLSRLCSHNNSCVVRTHGDALQDDAAHQEYEYYFQAAELQALATHGPPQCSVLQSQQSCLVSVNDDQNRAYEYEDEPVRHDNPDDLVPDDLSGAGHQWYDYSVDIGGNVHPRGGRNHDPQQQAAPVSCVNNPRSVVVQVVCCVVVVHHGHHHHHDDRPDDDDPPPD

Sequence (251 aa):
MGRIGGSQSRVICQEWNHIPRNVIPSLCLVRGIRSESHSRECEILPFRENSNPVGGGGKKLLTPQPRLRTGFFSVLESSMLSPTPSTINEACTSVGVAKYGRPIGLDEKIKVDLIVIGSVAVDPTTGARLGKGEGFAELEYGMLRYMGAIDDTTPVVTSVHDRQLVDDIPVEKLLIHDVPVDIICTPTQVIFTNNSIPKPQGIYWDKLSPEKLGQIRILRELKSRIERETGQKLRCGPSEKLPATAQRSRR